Protein AF-A0A4R6EKR7-F1 (afdb_monomer_lite)

Foldseek 3Di:
DDDDDDDDDDDDDDDDDPPPPPPPDPPPPDPDPPPDDDPQVVDLADALLLLLQLCLFPLQFAPVLSVLLLVCLLVLVLLLVLLVVCVVVVVDDPVVLLVVLVPDPHDPSSSVCSVVNLSSVLCNVQSVSSNVSNVCCVSPVPSSQLSSQLQQVLLVVLVNDDDDQFKHKDKAADPDDFDPPHNHGHDRIGIGIHTNDPPDGDNDGDDQCSSPPPGRHHNPPRDGDDDD

Sequence (228 aa):
MMNNRFALCSVLALILPLAGCDQKAPHTPPPTRQYGTPVFIQNPVIGADELYSLVSPIALFPDSLLAQVLAASTAPNDVAVAYSWQREHSTLKAKDLTLQTEMRNWSPAVKSLTAFPAMLAQMANNPQWMKFLGVAYTRQPQDVMNAVQILRARAQHNGALKTSPQLRVQSTPTSVTASAGKAVPAPAQTITITPAQPGVVYVPVYPLTVYGKPRVIYYPGYVPPPSK

Organism: Scandinavium goeteborgense (NCBI:txid1851514)

Radius of gyration: 30.69 Å; chains: 1; bounding box: 119×47×57 Å

InterPro domains:
  IPR021728 Protein of unknown function DUF3300 [PF11737] (49-223)
  IPR021728 Protein of unknown function DUF3300 [PTHR40269] (24-226)

Structure (mmCIF, N/CA/C/O backbone):
data_AF-A0A4R6EKR7-F1
#
_entry.id   AF-A0A4R6EKR7-F1
#
loop_
_atom_site.group_PDB
_atom_site.id
_atom_site.type_symbol
_atom_site.label_atom_id
_atom_site.label_alt_id
_atom_site.label_comp_id
_atom_site.label_asym_id
_atom_site.label_entity_id
_atom_site.label_seq_id
_atom_site.pdbx_PDB_ins_code
_atom_site.Cartn_x
_atom_site.Cartn_y
_atom_site.Cartn_z
_atom_site.occupancy
_atom_site.B_iso_or_equiv
_atom_site.auth_seq_id
_atom_site.auth_comp_id
_atom_site.auth_asym_id
_atom_site.auth_atom_id
_atom_site.pdbx_PDB_model_num
ATOM 1 N N . MET A 1 1 ? -97.417 6.847 -10.124 1.00 36.28 1 MET A N 1
ATOM 2 C CA . MET A 1 1 ? -97.969 6.160 -11.309 1.00 36.28 1 MET A CA 1
ATOM 3 C C . MET A 1 1 ? -97.597 6.949 -12.554 1.00 36.28 1 MET A C 1
ATOM 5 O O . MET A 1 1 ? -97.904 8.126 -12.609 1.00 36.28 1 MET A O 1
ATOM 9 N N . MET A 1 2 ? -96.873 6.284 -13.457 1.00 38.69 2 MET A N 1
ATOM 10 C CA . MET A 1 2 ? -96.779 6.473 -14.912 1.00 38.69 2 MET A CA 1
ATOM 11 C C . MET A 1 2 ? -96.794 7.886 -15.539 1.00 38.69 2 MET A C 1
ATOM 13 O O . MET A 1 2 ? -97.827 8.532 -15.620 1.00 38.69 2 MET A O 1
ATOM 17 N N . ASN A 1 3 ? -95.621 8.235 -16.089 1.00 40.69 3 ASN A N 1
ATOM 18 C CA . ASN A 1 3 ? -95.314 8.797 -17.416 1.00 40.69 3 ASN A CA 1
ATOM 19 C C . ASN A 1 3 ? -96.228 9.870 -18.047 1.00 40.69 3 ASN A C 1
ATOM 21 O O . ASN A 1 3 ? -97.403 9.628 -18.293 1.00 40.69 3 ASN A O 1
ATOM 25 N N . ASN A 1 4 ? -95.584 10.915 -18.599 1.00 37.50 4 ASN A N 1
ATOM 26 C CA . ASN A 1 4 ? -95.333 11.102 -20.048 1.00 37.50 4 ASN A CA 1
ATOM 27 C C . ASN A 1 4 ? -95.497 12.582 -20.510 1.00 37.50 4 ASN A C 1
ATOM 29 O O . ASN A 1 4 ? -96.531 13.192 -20.276 1.00 37.50 4 ASN A O 1
ATOM 33 N N . ARG A 1 5 ? -94.519 13.047 -21.312 1.00 44.38 5 ARG A N 1
ATOM 34 C CA . ARG A 1 5 ? -94.631 13.917 -22.519 1.00 44.38 5 ARG A CA 1
ATOM 35 C C . ARG A 1 5 ? -94.410 15.449 -22.479 1.00 44.38 5 ARG A C 1
ATOM 37 O O . ARG A 1 5 ? -95.274 16.207 -22.080 1.00 44.38 5 ARG A O 1
ATOM 44 N N . PHE A 1 6 ? -93.298 15.821 -23.140 1.00 45.84 6 PHE A N 1
ATOM 45 C CA . PHE A 1 6 ? -93.129 16.786 -24.254 1.00 45.84 6 PHE A CA 1
ATOM 46 C C . PHE A 1 6 ? -93.413 18.296 -24.064 1.00 45.84 6 PHE A C 1
ATOM 48 O O . PHE A 1 6 ? -94.561 18.715 -24.054 1.00 45.84 6 PHE A O 1
ATOM 55 N N . ALA A 1 7 ? -92.347 19.110 -24.157 1.00 53.12 7 ALA A N 1
ATOM 56 C CA . ALA A 1 7 ? -92.292 20.406 -24.867 1.00 53.12 7 ALA A CA 1
ATOM 57 C C . ALA A 1 7 ? -90.799 20.771 -25.100 1.00 53.12 7 ALA A C 1
ATOM 59 O O . ALA A 1 7 ? -90.032 20.765 -24.147 1.00 53.12 7 ALA A O 1
ATOM 60 N N . LEU A 1 8 ? -90.242 20.749 -26.317 1.00 46.25 8 LEU A N 1
ATOM 61 C CA . LEU A 1 8 ? -90.298 21.681 -27.462 1.00 46.25 8 LEU A CA 1
ATOM 62 C C . LEU A 1 8 ? -89.264 22.837 -27.421 1.00 46.25 8 LEU A C 1
ATOM 64 O O . LEU A 1 8 ? -89.306 23.692 -26.549 1.00 46.25 8 LEU A O 1
ATOM 68 N N . CYS A 1 9 ? -88.460 22.870 -28.494 1.00 36.94 9 CYS A N 1
ATOM 69 C CA . CYS A 1 9 ? -87.839 24.009 -29.191 1.00 36.94 9 CYS A CA 1
ATOM 70 C C . CYS A 1 9 ? -86.574 24.726 -28.668 1.00 36.94 9 CYS A C 1
ATOM 72 O O . CYS A 1 9 ? -86.630 25.542 -27.761 1.00 36.94 9 CYS A O 1
ATOM 74 N N . SER A 1 10 ? -85.524 24.549 -29.491 1.00 45.31 10 SER A N 1
ATOM 75 C CA . SER A 1 10 ? -84.534 25.533 -29.973 1.00 45.31 10 SER A CA 1
ATOM 76 C C . SER A 1 10 ? -83.555 26.108 -28.938 1.00 45.31 10 SER A C 1
ATOM 78 O O . SER A 1 10 ? -83.935 26.576 -27.880 1.00 45.31 10 SER A O 1
ATOM 80 N N . VAL A 1 11 ? -82.247 26.143 -29.196 1.00 46.75 11 VAL A N 1
ATOM 81 C CA . VAL A 1 11 ? -81.620 27.110 -30.111 1.00 46.75 11 VAL A CA 1
ATOM 82 C C . VAL A 1 11 ? -80.110 26.798 -30.244 1.00 46.75 11 VAL A C 1
ATOM 84 O O . VAL A 1 11 ? -79.467 26.418 -29.274 1.00 46.75 11 VAL A O 1
ATOM 87 N N . LEU A 1 12 ? -79.595 27.027 -31.460 1.00 47.00 12 LEU A N 1
ATOM 88 C CA . LEU A 1 12 ? -78.214 27.304 -31.899 1.00 47.00 12 LEU A CA 1
ATOM 89 C C . LEU A 1 12 ? -77.053 26.371 -31.519 1.00 47.00 12 LEU A C 1
ATOM 91 O O . LEU A 1 12 ? -76.566 26.313 -30.395 1.00 47.00 12 LEU A O 1
ATOM 95 N N . ALA A 1 13 ? -76.482 25.810 -32.584 1.00 49.25 13 ALA A N 1
ATOM 96 C CA . ALA A 1 13 ? -75.117 25.329 -32.654 1.00 49.25 13 ALA A CA 1
ATOM 97 C C . ALA A 1 13 ? -74.107 26.473 -32.450 1.00 49.25 13 ALA A C 1
ATOM 99 O O . ALA A 1 13 ? -74.103 27.451 -33.200 1.00 49.25 13 ALA A O 1
ATOM 100 N N . LEU A 1 14 ? -73.204 26.294 -31.485 1.00 52.34 14 LEU A N 1
ATOM 101 C CA . LEU A 1 14 ? -71.924 26.990 -31.416 1.00 52.34 14 LEU A CA 1
ATOM 102 C C . LEU A 1 14 ? -70.823 25.925 -31.453 1.00 52.34 14 LEU A C 1
ATOM 104 O O . LEU A 1 14 ? -70.748 25.055 -30.588 1.00 52.34 14 LEU A O 1
ATOM 108 N N . ILE A 1 15 ? -70.011 25.963 -32.504 1.00 58.28 15 ILE A N 1
ATOM 109 C CA . ILE A 1 15 ? -68.930 25.013 -32.757 1.00 58.28 15 ILE A CA 1
ATOM 110 C C . ILE A 1 15 ? -67.720 25.470 -31.931 1.00 58.28 15 ILE A C 1
ATOM 112 O O . ILE A 1 15 ? -67.147 26.521 -32.209 1.00 58.28 15 ILE A O 1
ATOM 116 N N . LEU A 1 16 ? -67.344 24.696 -30.911 1.00 57.12 16 LEU A N 1
ATOM 117 C CA . LEU A 1 16 ? -66.117 24.881 -30.130 1.00 57.12 16 LEU A CA 1
ATOM 118 C C . LEU A 1 16 ? -65.056 23.875 -30.609 1.00 57.12 16 LEU A C 1
ATOM 120 O O . LEU A 1 16 ? -65.359 22.682 -30.693 1.00 57.12 16 LEU A O 1
ATOM 124 N N . PRO A 1 17 ? -63.818 24.305 -30.915 1.00 52.28 17 PRO A N 1
ATOM 125 C CA . PRO A 1 17 ? -62.743 23.385 -31.253 1.00 52.28 17 PRO A CA 1
ATOM 126 C C . PRO A 1 17 ? -62.271 22.653 -29.989 1.00 52.28 17 PRO A C 1
ATOM 128 O O . PRO A 1 17 ? -61.938 23.281 -28.983 1.00 52.28 17 PRO A O 1
ATOM 131 N N . LEU A 1 18 ? -62.209 21.318 -30.048 1.00 47.06 18 LEU A N 1
ATOM 132 C CA . LEU A 1 18 ? -61.472 20.520 -29.069 1.00 47.06 18 LEU A CA 1
ATOM 133 C C . LEU A 1 18 ? -59.976 20.831 -29.207 1.00 47.06 18 LEU A C 1
ATOM 135 O O . LEU A 1 18 ? -59.273 20.232 -30.020 1.00 47.06 18 LEU A O 1
ATOM 139 N N . ALA A 1 19 ? -59.477 21.753 -28.389 1.00 49.28 19 ALA A N 1
ATOM 140 C CA . ALA A 1 19 ? -58.068 21.789 -28.035 1.00 49.28 19 ALA A CA 1
ATOM 141 C C . ALA A 1 19 ? -57.812 20.638 -27.049 1.00 49.28 19 ALA A C 1
ATOM 143 O O . ALA A 1 19 ? -58.007 20.769 -25.842 1.00 49.28 19 ALA A O 1
ATOM 144 N N . GLY A 1 20 ? -57.434 19.475 -27.581 1.00 42.12 20 GLY A N 1
ATOM 145 C CA . GLY A 1 20 ? -56.854 18.405 -26.782 1.00 42.12 20 GLY A CA 1
ATOM 146 C C . GLY A 1 20 ? -55.497 18.862 -26.255 1.00 42.12 20 GLY A C 1
ATOM 147 O O . GLY A 1 20 ? -54.523 18.905 -27.002 1.00 42.12 20 GLY A O 1
ATOM 148 N N . CYS A 1 21 ? -55.433 19.227 -24.976 1.00 45.50 21 CYS A N 1
ATOM 149 C CA . CYS A 1 21 ? -54.173 19.392 -24.263 1.00 45.50 21 CYS A CA 1
ATOM 150 C C . CYS A 1 21 ? -53.551 18.006 -24.041 1.00 45.50 21 CYS A C 1
ATOM 152 O O . CYS A 1 21 ? -53.771 17.375 -23.010 1.00 45.50 21 CYS A O 1
ATOM 154 N N . ASP A 1 22 ? -52.776 17.527 -25.014 1.00 45.50 22 ASP A N 1
ATOM 155 C CA . ASP A 1 22 ? -51.824 16.434 -24.812 1.00 45.50 22 ASP A CA 1
ATOM 156 C C . ASP A 1 22 ? -50.644 16.997 -24.007 1.00 45.50 22 ASP A C 1
ATOM 158 O O . ASP A 1 22 ? -49.657 17.514 -24.537 1.00 45.50 22 ASP A O 1
ATOM 162 N N . GLN A 1 23 ? -50.804 17.025 -22.683 1.00 48.88 23 GLN A N 1
ATOM 163 C CA . GLN A 1 23 ? -49.761 17.467 -21.769 1.00 48.88 23 GLN A CA 1
ATOM 164 C C . GLN A 1 23 ? -48.740 16.339 -21.631 1.00 48.88 23 GLN A C 1
ATOM 166 O O . GLN A 1 23 ? -48.728 15.582 -20.661 1.00 48.88 23 GLN A O 1
ATOM 171 N N . LYS A 1 24 ? -47.869 16.227 -22.635 1.00 46.84 24 LYS A N 1
ATOM 172 C CA . LYS A 1 24 ? -46.657 15.419 -22.562 1.00 46.84 24 LYS A CA 1
ATOM 173 C C . LYS A 1 24 ? -45.814 15.953 -21.407 1.00 46.84 24 LYS A C 1
ATOM 175 O O . LYS A 1 24 ? -45.178 17.002 -21.518 1.00 46.84 24 LYS A O 1
ATOM 180 N N . ALA A 1 25 ? -45.857 15.253 -20.277 1.00 51.44 25 ALA A N 1
ATOM 181 C CA . ALA A 1 25 ? -44.996 15.536 -19.142 1.00 51.44 25 ALA A CA 1
ATOM 182 C C . ALA A 1 25 ? -43.536 15.578 -19.634 1.00 51.44 25 ALA A C 1
ATOM 184 O O . ALA A 1 25 ? -43.137 14.705 -20.416 1.00 51.44 25 ALA A O 1
ATOM 185 N N . PRO A 1 26 ? -42.726 16.567 -19.219 1.00 45.19 26 PRO A N 1
ATOM 186 C CA . PRO A 1 26 ? -41.305 16.535 -19.501 1.00 45.19 26 PRO A CA 1
ATOM 187 C C . PRO A 1 26 ? -40.742 15.248 -18.898 1.00 45.19 26 PRO A C 1
ATOM 189 O O . PRO A 1 26 ? -40.725 15.072 -17.682 1.00 45.19 26 PRO A O 1
ATOM 192 N N . HIS A 1 27 ? -40.301 14.327 -19.753 1.00 48.09 27 HIS A N 1
ATOM 193 C CA . HIS A 1 27 ? -39.471 13.214 -19.329 1.00 48.09 27 HIS A CA 1
ATOM 194 C C . HIS A 1 27 ? -38.111 13.795 -18.954 1.00 48.09 27 HIS A C 1
ATOM 196 O O . HIS A 1 27 ? -37.221 13.917 -19.794 1.00 48.09 27 HIS A O 1
ATOM 202 N N . THR A 1 28 ? -37.953 14.197 -17.697 1.00 48.12 28 THR A N 1
ATOM 203 C CA . THR A 1 28 ? -36.632 14.376 -17.109 1.00 48.12 28 THR A CA 1
ATOM 204 C C . THR A 1 28 ? -35.982 12.993 -17.098 1.00 48.12 28 THR A C 1
ATOM 206 O O . THR A 1 28 ? -36.509 12.093 -16.435 1.00 48.12 28 THR A O 1
ATOM 209 N N . PRO A 1 29 ? -34.882 12.759 -17.836 1.00 55.88 29 PRO A N 1
ATOM 210 C CA . PRO A 1 29 ? -34.121 11.539 -17.633 1.00 55.88 29 PRO A CA 1
ATOM 211 C C . PRO A 1 29 ? -33.734 11.467 -16.145 1.00 55.88 29 PRO A C 1
ATOM 213 O O . PRO A 1 29 ? -33.429 12.508 -15.550 1.00 55.88 29 PRO A O 1
ATOM 216 N N . PRO A 1 30 ? -33.775 10.278 -15.512 1.00 53.72 30 PRO A N 1
ATOM 217 C CA . PRO A 1 30 ? -33.260 10.126 -14.157 1.00 53.72 30 PRO A CA 1
ATOM 218 C C . PRO A 1 30 ? -31.832 10.679 -14.131 1.00 53.72 30 PRO A C 1
ATOM 220 O O . PRO A 1 30 ? -31.114 10.494 -15.119 1.00 53.72 30 PRO A O 1
ATOM 223 N N . PRO A 1 31 ? -31.406 11.373 -13.060 1.00 44.59 31 PRO A N 1
ATOM 224 C CA . PRO A 1 31 ? -30.072 11.941 -13.013 1.00 44.59 31 PRO A CA 1
ATOM 225 C C . PRO A 1 31 ? -29.073 10.816 -13.259 1.00 44.59 31 PRO A C 1
ATOM 227 O O . PRO A 1 31 ? -28.919 9.906 -12.440 1.00 44.59 31 PRO A O 1
ATOM 230 N N . THR A 1 32 ? -28.405 10.865 -14.408 1.00 41.53 32 THR A N 1
ATOM 231 C CA . THR A 1 32 ? -27.213 10.075 -14.652 1.00 41.53 32 THR A CA 1
ATOM 232 C C . THR A 1 32 ? -26.288 10.429 -13.499 1.00 41.53 32 THR A C 1
ATOM 234 O O . THR A 1 32 ? -25.872 11.583 -13.387 1.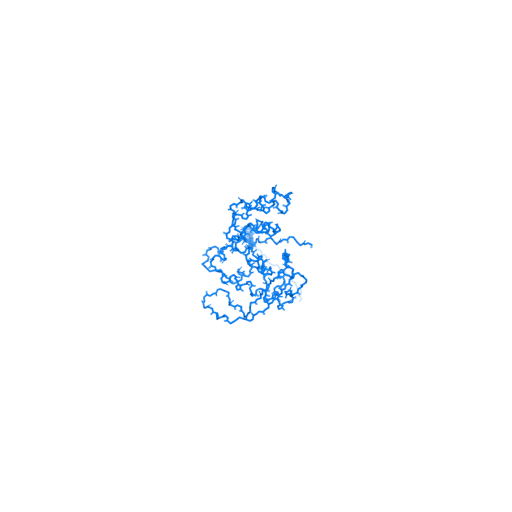00 41.53 32 THR A O 1
ATOM 237 N N . ARG A 1 33 ? -26.002 9.482 -12.594 1.00 41.34 33 ARG A N 1
ATOM 238 C CA . ARG A 1 33 ? -24.873 9.638 -11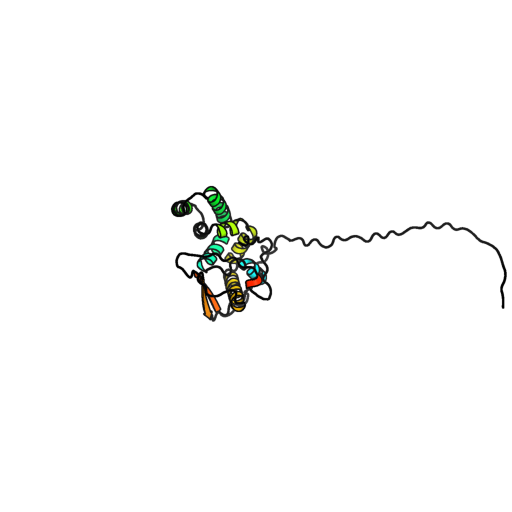.676 1.00 41.34 33 ARG A CA 1
ATOM 239 C C . ARG A 1 33 ? -23.646 9.752 -12.564 1.00 41.34 33 ARG A C 1
ATOM 241 O O . ARG A 1 33 ? -23.079 8.749 -12.989 1.00 41.34 33 ARG A O 1
ATOM 248 N N . GLN A 1 34 ? -23.282 10.984 -12.894 1.00 34.81 34 GLN A N 1
ATOM 249 C CA . GLN A 1 34 ? -21.971 11.299 -13.404 1.00 34.81 34 GLN A CA 1
ATOM 250 C C . GLN A 1 34 ? -21.020 10.821 -12.313 1.00 34.81 34 GLN A C 1
ATOM 252 O O . GLN A 1 34 ? -20.993 11.365 -11.209 1.00 34.81 34 GLN A O 1
ATOM 257 N N . TYR A 1 35 ? -20.291 9.745 -12.597 1.00 46.00 35 TYR A N 1
ATOM 258 C CA . TYR A 1 35 ? -19.072 9.422 -11.876 1.00 46.00 35 TYR A CA 1
ATOM 259 C C . TYR A 1 35 ? -18.094 10.547 -12.206 1.00 46.00 35 TYR A C 1
ATOM 261 O O . TYR A 1 35 ? -17.305 10.454 -13.142 1.00 46.00 35 TYR A O 1
ATOM 269 N N . GLY A 1 36 ? -18.263 11.675 -11.514 1.00 43.75 36 GLY A N 1
ATOM 270 C CA . GLY A 1 36 ? -17.424 12.842 -11.678 1.00 43.75 36 GLY A CA 1
ATOM 271 C C . GLY A 1 36 ? -15.977 12.458 -11.416 1.00 43.75 36 GLY A C 1
ATOM 272 O O . GLY A 1 36 ? -15.681 11.630 -10.550 1.00 43.75 36 GLY A O 1
ATOM 273 N N . THR A 1 37 ? -15.073 13.082 -12.165 1.00 47.78 37 THR A N 1
ATOM 274 C CA . THR A 1 37 ? -13.668 13.201 -11.781 1.00 47.78 37 THR A CA 1
ATOM 275 C C . THR A 1 37 ? -13.585 13.489 -10.281 1.00 47.78 37 THR A C 1
ATOM 277 O O . THR A 1 37 ? -14.249 14.419 -9.816 1.00 47.78 37 THR A O 1
ATOM 280 N N . PRO A 1 38 ? -12.817 12.712 -9.509 1.00 52.69 38 PRO A N 1
ATOM 281 C CA . PRO A 1 38 ? -12.794 12.879 -8.072 1.00 52.69 38 PRO A CA 1
ATOM 282 C C . PRO A 1 38 ? -12.331 14.282 -7.699 1.00 52.69 38 PRO A C 1
ATOM 284 O O . PRO A 1 38 ? -11.258 14.732 -8.102 1.00 52.69 38 PRO A O 1
ATOM 287 N N . VAL A 1 39 ? -13.141 14.944 -6.880 1.00 50.84 39 VAL A N 1
ATOM 288 C CA . VAL A 1 39 ? -12.967 16.325 -6.404 1.00 50.84 39 VAL A CA 1
ATOM 289 C C . VAL A 1 39 ? -11.740 16.467 -5.471 1.00 50.84 39 VAL A C 1
ATOM 291 O O . VAL A 1 39 ? -11.360 17.567 -5.080 1.00 50.84 39 VAL A O 1
ATOM 294 N N . PHE A 1 40 ? -11.038 15.368 -5.164 1.00 54.12 40 PHE A N 1
ATOM 295 C CA . PHE A 1 40 ? -10.017 15.287 -4.113 1.00 54.12 40 PHE A CA 1
ATOM 296 C C . PHE A 1 40 ? -8.720 16.087 -4.365 1.00 54.12 40 PHE A C 1
ATOM 298 O O . PHE A 1 40 ? -7.937 16.255 -3.437 1.00 54.12 40 PHE A O 1
ATOM 305 N N . ILE A 1 41 ? -8.446 16.595 -5.578 1.00 53.66 41 ILE A N 1
ATOM 306 C CA . ILE A 1 41 ? -7.240 17.430 -5.811 1.00 53.66 41 ILE A CA 1
ATOM 307 C C . ILE A 1 41 ? -7.426 18.857 -5.257 1.00 53.66 41 ILE A C 1
ATOM 309 O O . ILE A 1 41 ? -6.432 19.524 -4.960 1.00 53.66 41 ILE A O 1
ATOM 313 N N . GLN A 1 42 ? -8.676 19.316 -5.113 1.00 57.00 42 GLN A N 1
ATOM 314 C CA . GLN A 1 42 ? -8.998 20.714 -4.795 1.00 57.00 42 GLN A CA 1
ATOM 315 C C . GLN A 1 42 ? -9.128 20.990 -3.291 1.00 57.00 42 GLN A C 1
ATOM 317 O O . GLN A 1 42 ? -8.952 22.131 -2.872 1.00 57.00 42 GLN A O 1
ATOM 322 N N . ASN A 1 43 ? -9.368 19.963 -2.469 1.00 67.25 43 ASN A N 1
ATOM 323 C CA . ASN A 1 43 ? -9.390 20.126 -1.018 1.00 67.25 43 ASN A CA 1
ATOM 324 C C . ASN A 1 43 ? -7.960 20.123 -0.446 1.00 67.25 43 ASN A C 1
ATOM 326 O O . ASN A 1 43 ? -7.151 19.257 -0.803 1.00 67.25 43 ASN A O 1
ATOM 330 N N . PRO A 1 44 ? -7.625 21.059 0.465 1.00 75.81 44 PRO A N 1
ATOM 331 C CA . PRO A 1 44 ? -6.312 21.076 1.107 1.00 75.81 44 PRO A CA 1
ATOM 332 C C . PRO A 1 44 ? -6.106 19.864 2.032 1.00 75.81 44 PRO A C 1
ATOM 334 O O . PRO A 1 44 ? -4.978 19.401 2.193 1.00 75.81 44 PRO A O 1
ATOM 337 N N . VAL A 1 45 ? -7.196 19.325 2.590 1.00 85.56 45 VAL A N 1
ATOM 338 C CA . VAL A 1 45 ? -7.224 18.166 3.492 1.00 85.56 45 VAL A CA 1
ATOM 339 C C . VAL A 1 45 ? -8.100 17.073 2.874 1.00 85.56 45 VAL A C 1
ATOM 341 O O . VAL A 1 45 ? -9.140 17.371 2.292 1.00 85.56 45 VAL A O 1
ATOM 344 N N . ILE A 1 46 ? -7.667 15.817 2.985 1.00 91.50 46 ILE A N 1
ATOM 345 C CA . ILE A 1 46 ? -8.344 14.639 2.422 1.00 91.50 46 ILE A CA 1
ATOM 346 C C . ILE A 1 46 ? -9.111 13.998 3.577 1.00 91.50 46 ILE A C 1
ATOM 348 O O . ILE A 1 46 ? -8.556 13.817 4.661 1.00 91.50 46 ILE A O 1
ATOM 352 N N . GLY A 1 47 ? -10.391 13.698 3.375 1.00 93.06 47 GLY A N 1
ATOM 353 C CA . GLY A 1 47 ? -11.263 13.199 4.437 1.00 93.06 47 GLY A CA 1
ATOM 354 C C . GLY A 1 47 ? -10.903 11.784 4.902 1.00 93.06 47 GLY A C 1
ATOM 355 O O . GLY A 1 47 ? -10.288 11.007 4.172 1.00 93.06 47 GLY A O 1
ATOM 356 N N . ALA A 1 48 ? -11.345 11.408 6.106 1.00 94.12 48 ALA A N 1
ATOM 357 C CA . ALA A 1 48 ? -11.087 10.077 6.664 1.00 94.12 48 ALA A CA 1
ATOM 358 C C . ALA A 1 48 ? -11.599 8.943 5.762 1.00 94.12 48 ALA A C 1
ATOM 360 O O . ALA A 1 48 ? -10.858 8.009 5.467 1.00 94.12 48 ALA A O 1
ATOM 361 N N . ASP A 1 49 ? -12.838 9.044 5.276 1.00 93.19 49 ASP A N 1
ATOM 362 C CA . ASP A 1 49 ? -13.449 8.020 4.417 1.00 93.19 49 ASP A CA 1
ATOM 363 C C . ASP A 1 49 ? -12.739 7.881 3.066 1.00 93.19 49 ASP A C 1
ATOM 365 O O . ASP A 1 49 ? -12.628 6.781 2.515 1.00 93.19 49 ASP A O 1
ATOM 369 N N . GLU A 1 50 ? -12.207 8.988 2.551 1.00 94.25 50 GLU A N 1
ATOM 370 C CA . GLU A 1 50 ? -11.405 9.015 1.331 1.00 94.25 50 GLU A CA 1
ATOM 371 C C . GLU A 1 50 ? -10.074 8.297 1.565 1.00 94.25 50 GLU A C 1
ATOM 373 O O . GLU A 1 50 ? -9.702 7.430 0.773 1.00 94.25 50 GLU A O 1
ATOM 378 N N . LEU A 1 51 ? -9.400 8.581 2.685 1.00 96.56 51 LEU A N 1
ATOM 379 C CA . LEU A 1 51 ? -8.165 7.903 3.080 1.00 96.56 51 LEU A CA 1
ATOM 380 C C . LEU A 1 51 ? -8.392 6.408 3.331 1.00 96.56 51 LEU A C 1
ATOM 382 O O . LEU A 1 51 ? -7.612 5.595 2.835 1.00 96.56 51 LEU A O 1
ATOM 386 N N . TYR A 1 52 ? -9.479 6.020 4.007 1.00 96.88 52 TYR A N 1
ATOM 387 C CA . TYR A 1 52 ? -9.846 4.611 4.174 1.00 96.88 52 TYR A CA 1
ATOM 388 C C . TYR A 1 52 ? -10.062 3.930 2.823 1.00 96.88 52 TYR A C 1
ATOM 390 O O . TYR A 1 52 ? -9.517 2.853 2.589 1.00 96.88 52 TYR A O 1
ATOM 398 N N . SER A 1 53 ? -10.805 4.557 1.910 1.00 95.25 53 SER A N 1
ATOM 399 C CA . SER A 1 53 ? -11.056 3.998 0.576 1.00 95.25 53 SER A CA 1
ATOM 400 C C . SER A 1 53 ? -9.760 3.849 -0.228 1.00 95.25 53 SER A C 1
ATOM 402 O O . SER A 1 53 ? -9.553 2.827 -0.890 1.00 95.25 53 SER A O 1
ATOM 404 N N . LEU A 1 54 ? -8.864 4.834 -0.125 1.00 96.00 54 LEU A N 1
ATOM 405 C CA . LEU A 1 54 ? -7.589 4.899 -0.837 1.00 96.00 54 LEU A CA 1
ATOM 406 C C . LEU A 1 54 ? -6.586 3.847 -0.351 1.00 96.00 54 LEU A C 1
ATOM 408 O O . LEU A 1 54 ? -5.955 3.186 -1.178 1.00 96.00 54 LEU A O 1
ATOM 412 N N . VAL A 1 55 ? -6.464 3.654 0.966 1.00 97.38 55 VAL A N 1
ATOM 413 C CA . VAL A 1 55 ? -5.532 2.672 1.550 1.00 97.38 55 VAL A CA 1
ATOM 414 C C . VAL A 1 55 ? -6.123 1.264 1.663 1.00 97.38 55 VAL A C 1
ATOM 416 O O . VAL A 1 55 ? -5.373 0.311 1.867 1.00 97.38 55 VAL A O 1
ATOM 419 N N . SER A 1 56 ? -7.439 1.094 1.492 1.00 96.19 56 SER A N 1
ATOM 420 C CA . SER A 1 56 ? -8.116 -0.208 1.605 1.00 96.19 56 SER A CA 1
ATOM 421 C C . SER A 1 56 ? -7.504 -1.350 0.783 1.00 96.19 56 SER A C 1
ATOM 423 O O . SER A 1 56 ? -7.490 -2.470 1.284 1.00 96.19 56 SER A O 1
ATOM 425 N N . PRO A 1 57 ? -6.941 -1.153 -0.425 1.00 95.06 57 PRO A N 1
ATOM 426 C CA . PRO A 1 57 ? -6.366 -2.277 -1.159 1.00 95.06 57 PRO A CA 1
ATOM 427 C C . PRO A 1 57 ? -5.014 -2.744 -0.605 1.00 95.06 57 PRO A C 1
ATOM 429 O O . PRO A 1 57 ? -4.574 -3.842 -0.931 1.00 95.06 57 PRO A O 1
ATOM 432 N N . ILE A 1 58 ? -4.345 -1.914 0.205 1.00 96.44 58 ILE A N 1
ATOM 433 C CA . ILE A 1 58 ? -2.945 -2.108 0.616 1.00 96.44 58 ILE A CA 1
ATOM 434 C C . ILE A 1 58 ? -2.759 -2.156 2.137 1.00 96.44 58 ILE A C 1
ATOM 436 O O . ILE A 1 58 ? -1.696 -2.541 2.615 1.00 96.44 58 ILE A O 1
ATOM 440 N N . ALA A 1 59 ? -3.778 -1.799 2.926 1.00 97.12 59 ALA A N 1
ATOM 441 C CA . ALA A 1 59 ? -3.649 -1.663 4.378 1.00 97.12 59 ALA A CA 1
ATOM 442 C C . ALA A 1 59 ? -3.284 -2.977 5.089 1.00 97.12 59 ALA A C 1
ATOM 444 O O . ALA A 1 59 ? -2.724 -2.944 6.181 1.00 97.12 59 ALA A O 1
ATOM 445 N N . LEU A 1 60 ? -3.570 -4.134 4.486 1.00 96.50 60 LEU A N 1
ATOM 446 C CA . LEU A 1 60 ? -3.237 -5.450 5.048 1.00 96.50 60 LEU A CA 1
ATOM 447 C C . LEU A 1 60 ? -1.957 -6.065 4.457 1.00 96.50 60 LEU A C 1
ATOM 449 O O . LEU A 1 60 ? -1.681 -7.242 4.687 1.00 96.50 60 LEU A O 1
ATOM 453 N N . PHE A 1 61 ? -1.179 -5.298 3.690 1.00 96.19 61 PHE A N 1
ATOM 454 C CA . PHE A 1 61 ? 0.135 -5.739 3.228 1.00 96.19 61 PHE A CA 1
ATOM 455 C C . PHE A 1 61 ? 1.142 -5.784 4.381 1.00 96.19 61 PHE A C 1
ATOM 457 O O . PHE A 1 61 ? 1.000 -5.009 5.335 1.00 96.19 61 PHE A O 1
ATOM 464 N N . PRO A 1 62 ? 2.182 -6.636 4.282 1.00 96.25 62 PRO A N 1
ATOM 465 C CA . PRO A 1 62 ? 3.353 -6.530 5.142 1.00 96.25 62 PRO A CA 1
ATOM 466 C C . PRO A 1 62 ? 3.953 -5.123 5.107 1.00 96.25 62 PRO A C 1
ATOM 468 O O . PRO A 1 62 ? 3.962 -4.476 4.059 1.00 96.25 62 PRO A O 1
ATOM 471 N N . ASP A 1 63 ? 4.488 -4.667 6.236 1.00 96.81 63 ASP A N 1
ATOM 472 C CA . ASP A 1 63 ? 4.899 -3.271 6.439 1.00 96.81 63 ASP A CA 1
ATOM 473 C C . ASP A 1 63 ? 5.973 -2.819 5.446 1.00 96.81 63 ASP A C 1
ATOM 475 O O . ASP A 1 63 ? 5.913 -1.703 4.933 1.00 96.81 63 ASP A O 1
ATOM 479 N N . SER A 1 64 ? 6.912 -3.706 5.106 1.00 94.62 64 SER A N 1
ATOM 480 C CA . SER A 1 64 ? 7.945 -3.431 4.103 1.00 94.62 64 SER A CA 1
ATOM 481 C C . SER A 1 64 ? 7.360 -3.204 2.707 1.00 94.62 64 SER A C 1
ATOM 483 O O . SER A 1 64 ? 7.763 -2.267 2.019 1.00 94.62 64 SER A O 1
ATOM 485 N N . LEU A 1 65 ? 6.382 -4.017 2.295 1.00 95.94 65 LEU A N 1
ATOM 486 C CA . LEU A 1 65 ? 5.707 -3.861 1.007 1.00 95.94 65 LEU A CA 1
ATOM 487 C C . LEU A 1 65 ? 4.810 -2.621 1.001 1.00 95.94 65 LEU A C 1
ATOM 489 O O . LEU A 1 65 ? 4.817 -1.868 0.030 1.00 95.94 65 LEU A O 1
ATOM 493 N N . LEU A 1 66 ? 4.068 -2.377 2.084 1.00 97.44 66 LEU A N 1
ATOM 494 C CA . LEU A 1 66 ? 3.257 -1.171 2.236 1.00 97.44 66 LEU A CA 1
ATOM 495 C C . LEU A 1 66 ? 4.115 0.091 2.071 1.00 97.44 66 LEU A C 1
ATOM 497 O O . LEU A 1 66 ? 3.748 0.981 1.304 1.00 97.44 66 LEU A O 1
ATOM 501 N N . ALA A 1 67 ? 5.270 0.146 2.740 1.00 97.25 67 ALA A N 1
ATOM 502 C CA . ALA A 1 67 ? 6.197 1.268 2.633 1.00 97.25 67 ALA A CA 1
ATOM 503 C C . ALA A 1 67 ? 6.694 1.467 1.191 1.00 97.25 67 ALA A C 1
ATOM 505 O O . ALA A 1 67 ? 6.712 2.597 0.703 1.00 97.25 67 ALA A O 1
ATOM 506 N N . GLN A 1 68 ? 7.034 0.383 0.485 1.00 97.31 68 GLN A N 1
ATOM 507 C CA . GLN A 1 68 ? 7.436 0.446 -0.925 1.00 97.31 68 GLN A CA 1
ATOM 508 C C . GLN A 1 68 ? 6.309 0.961 -1.825 1.00 97.31 68 GLN A C 1
ATOM 510 O O . GLN A 1 68 ? 6.558 1.810 -2.673 1.00 97.31 68 GLN A O 1
ATOM 515 N N . VAL A 1 69 ? 5.069 0.504 -1.629 1.00 97.88 69 VAL A N 1
ATOM 516 C CA . VAL A 1 69 ? 3.913 0.956 -2.423 1.00 97.88 69 VAL A CA 1
ATOM 517 C C . VAL A 1 69 ? 3.610 2.436 -2.178 1.00 97.88 69 VAL A C 1
ATOM 519 O O . VAL A 1 69 ? 3.414 3.185 -3.136 1.00 97.88 69 VAL A O 1
ATOM 522 N N . LEU A 1 70 ? 3.619 2.883 -0.918 1.00 98.31 70 LEU A N 1
ATOM 523 C CA . LEU A 1 70 ? 3.423 4.295 -0.570 1.00 98.31 70 LEU A CA 1
ATOM 524 C C . LEU A 1 70 ? 4.539 5.172 -1.149 1.00 98.31 70 LEU A C 1
ATOM 526 O O . LEU A 1 70 ? 4.252 6.197 -1.764 1.00 98.31 70 LEU A O 1
ATOM 530 N N . ALA A 1 71 ? 5.798 4.750 -1.032 1.00 98.06 71 ALA A N 1
ATOM 531 C CA . ALA A 1 71 ? 6.925 5.477 -1.607 1.00 98.06 71 ALA A CA 1
ATOM 532 C C . ALA A 1 71 ? 6.874 5.505 -3.143 1.00 98.06 71 ALA A C 1
ATOM 534 O O . ALA A 1 71 ? 7.044 6.562 -3.736 1.00 98.06 71 ALA A O 1
ATOM 535 N N . ALA A 1 72 ? 6.572 4.387 -3.803 1.00 98.19 72 ALA A N 1
ATOM 536 C CA . ALA A 1 72 ? 6.443 4.340 -5.258 1.00 98.19 72 ALA A CA 1
ATOM 537 C C . ALA A 1 72 ? 5.264 5.180 -5.771 1.00 98.19 72 ALA A C 1
ATOM 539 O O . ALA A 1 72 ? 5.334 5.717 -6.874 1.00 98.19 72 ALA A O 1
ATOM 540 N N . SER A 1 73 ? 4.200 5.350 -4.976 1.00 97.88 73 SER A N 1
ATOM 541 C CA . SER A 1 73 ? 3.042 6.174 -5.350 1.00 97.88 73 SER A CA 1
ATOM 542 C C . SER A 1 73 ? 3.381 7.653 -5.583 1.00 97.88 73 SER A C 1
ATOM 544 O O . SER A 1 73 ? 2.659 8.333 -6.312 1.00 97.88 73 SER A O 1
ATOM 546 N N . THR A 1 74 ? 4.505 8.143 -5.045 1.00 96.81 74 THR A N 1
ATOM 547 C CA . THR A 1 74 ? 5.003 9.508 -5.290 1.00 96.81 74 THR A CA 1
ATOM 548 C C . THR A 1 74 ? 5.777 9.640 -6.610 1.00 96.81 74 THR A C 1
ATOM 550 O O . THR A 1 74 ? 6.074 10.757 -7.030 1.00 96.81 74 THR A O 1
ATOM 553 N N . ALA A 1 75 ? 6.039 8.526 -7.306 1.00 96.62 75 ALA A N 1
ATOM 554 C CA . ALA A 1 75 ? 6.716 8.460 -8.601 1.00 96.62 75 ALA A CA 1
ATOM 555 C C . ALA A 1 75 ? 5.857 7.721 -9.663 1.00 96.62 75 ALA A C 1
ATOM 557 O O . ALA A 1 75 ? 6.253 6.671 -10.174 1.00 96.62 75 ALA A O 1
ATOM 558 N N . PRO A 1 76 ? 4.666 8.246 -10.028 1.00 95.06 76 PRO A N 1
ATOM 559 C CA . PRO A 1 76 ? 3.745 7.588 -10.966 1.00 95.06 76 PRO A CA 1
ATOM 560 C C . PRO A 1 76 ? 4.330 7.337 -12.357 1.00 95.06 76 PRO A C 1
ATOM 562 O O . PRO A 1 76 ? 4.052 6.300 -12.960 1.00 95.06 76 PRO A O 1
ATOM 565 N N . ASN A 1 77 ? 5.179 8.242 -12.847 1.00 95.38 77 ASN A N 1
ATOM 566 C CA . ASN A 1 77 ? 5.840 8.073 -14.140 1.00 95.38 77 ASN A CA 1
ATOM 567 C C . ASN A 1 77 ? 6.819 6.891 -14.117 1.00 95.38 77 ASN A C 1
ATOM 569 O O . ASN A 1 77 ? 6.796 6.066 -15.028 1.00 95.38 77 ASN A O 1
ATOM 573 N N . ASP A 1 78 ? 7.621 6.769 -13.055 1.00 97.38 78 ASP A N 1
ATOM 574 C CA . ASP A 1 78 ? 8.567 5.663 -12.892 1.00 97.38 78 ASP A CA 1
ATOM 575 C C . ASP A 1 78 ? 7.845 4.316 -12.875 1.00 97.38 78 ASP A C 1
ATOM 577 O O . ASP A 1 78 ? 8.305 3.377 -13.516 1.00 97.38 78 ASP A O 1
ATOM 581 N N . VAL A 1 79 ? 6.695 4.211 -12.198 1.00 97.88 79 VAL A N 1
ATOM 582 C CA . VAL A 1 79 ? 5.901 2.970 -12.183 1.00 97.88 79 VAL A CA 1
ATOM 583 C C . VAL A 1 79 ? 5.381 2.607 -13.568 1.00 97.88 79 VAL A C 1
ATOM 585 O O . VAL A 1 79 ? 5.477 1.444 -13.959 1.00 97.88 79 VAL A O 1
ATOM 588 N N . ALA A 1 80 ? 4.855 3.572 -14.326 1.00 96.50 80 ALA A N 1
ATOM 589 C CA . ALA A 1 80 ? 4.361 3.311 -15.677 1.00 96.50 80 ALA A CA 1
ATOM 590 C C . ALA A 1 80 ? 5.486 2.828 -16.611 1.00 96.50 80 ALA A C 1
ATOM 592 O O . ALA A 1 80 ? 5.314 1.855 -17.356 1.00 96.50 80 ALA A O 1
ATOM 593 N N . VAL A 1 81 ? 6.656 3.470 -16.535 1.00 96.94 81 VAL A N 1
ATOM 594 C CA . VAL A 1 81 ? 7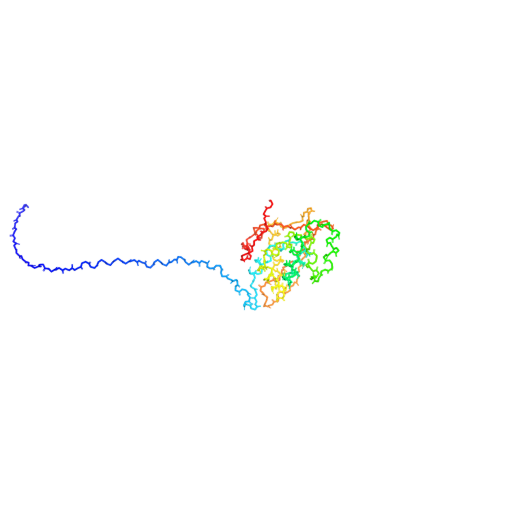.844 3.083 -17.309 1.00 96.94 81 VAL A CA 1
ATOM 595 C C . VAL A 1 81 ? 8.370 1.718 -16.865 1.00 96.94 81 VAL A C 1
ATOM 597 O O . VAL A 1 81 ? 8.627 0.865 -17.712 1.00 96.94 81 VAL A O 1
ATOM 600 N N . ALA A 1 82 ? 8.480 1.472 -15.559 1.00 96.75 82 ALA A N 1
ATOM 601 C CA . ALA A 1 82 ? 8.956 0.202 -15.019 1.00 96.75 82 ALA A CA 1
ATOM 602 C C . ALA A 1 82 ? 8.032 -0.965 -15.387 1.00 96.75 82 ALA A C 1
ATOM 604 O O . ALA A 1 82 ? 8.516 -2.025 -15.778 1.00 96.75 82 ALA A O 1
ATOM 605 N N . TYR A 1 83 ? 6.711 -0.768 -15.331 1.00 96.25 83 TYR A N 1
ATOM 606 C CA . TYR A 1 83 ? 5.744 -1.786 -15.741 1.00 96.25 83 TYR A CA 1
ATOM 607 C C . TYR A 1 83 ? 5.859 -2.126 -17.231 1.00 96.25 83 TYR A C 1
ATOM 609 O O . TYR A 1 83 ? 5.849 -3.302 -17.604 1.00 96.25 83 TYR A O 1
ATOM 617 N N . SER A 1 84 ? 6.005 -1.106 -18.081 1.00 95.88 84 SER A N 1
ATOM 618 C CA . 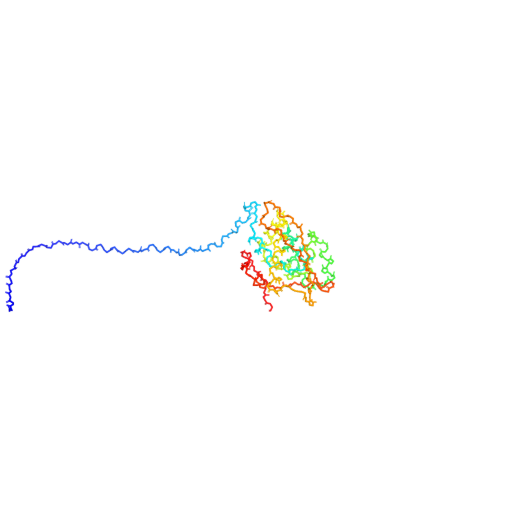SER A 1 84 ? 6.169 -1.293 -19.527 1.00 95.88 84 SER A CA 1
ATOM 619 C C . SER A 1 84 ? 7.467 -2.043 -19.832 1.00 95.88 84 SER A C 1
ATOM 621 O O . SER A 1 84 ? 7.446 -3.069 -20.512 1.00 95.88 84 SER A O 1
ATOM 623 N N . TRP A 1 85 ? 8.570 -1.611 -19.214 1.00 95.50 85 TRP A N 1
ATOM 624 C CA . TRP A 1 85 ? 9.869 -2.267 -19.327 1.00 95.50 85 TRP A CA 1
ATOM 625 C C . TRP A 1 85 ? 9.819 -3.731 -18.872 1.00 95.50 85 TRP A C 1
ATOM 627 O O . TRP A 1 85 ? 10.311 -4.616 -19.570 1.00 95.50 85 TRP A O 1
ATOM 637 N N . GLN A 1 86 ? 9.178 -4.013 -17.735 1.00 93.00 86 GLN A N 1
ATOM 638 C CA . GLN A 1 86 ? 9.069 -5.370 -17.205 1.00 93.00 86 GLN A CA 1
ATOM 639 C C . GLN A 1 86 ? 8.301 -6.304 -18.148 1.00 93.00 86 GLN A C 1
ATOM 641 O O . GLN A 1 86 ? 8.630 -7.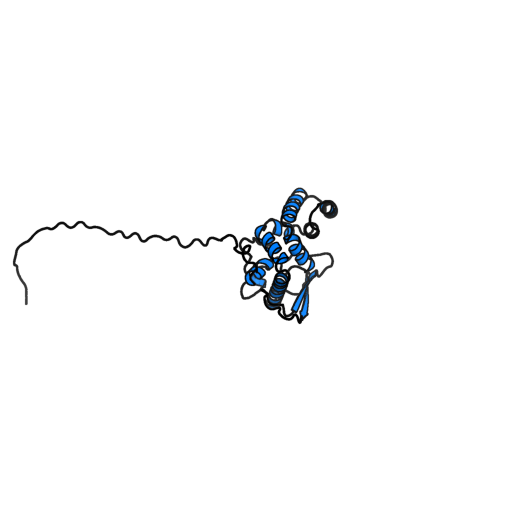486 -18.244 1.00 93.00 86 GLN A O 1
ATOM 646 N N . ARG A 1 87 ? 7.296 -5.790 -18.866 1.00 93.00 87 ARG A N 1
ATOM 647 C CA . ARG A 1 87 ? 6.573 -6.564 -19.881 1.00 93.00 87 ARG A CA 1
ATOM 648 C C . ARG A 1 87 ? 7.422 -6.870 -21.110 1.00 93.00 87 ARG A C 1
ATOM 650 O O . ARG A 1 87 ? 7.336 -7.977 -21.628 1.00 93.00 87 ARG A O 1
ATOM 657 N N . GLU A 1 88 ? 8.235 -5.922 -21.559 1.00 93.88 88 GLU A N 1
ATOM 658 C CA . GLU A 1 88 ? 9.181 -6.134 -22.665 1.00 93.88 88 GLU A CA 1
ATOM 659 C C . GLU A 1 88 ? 10.291 -7.130 -22.296 1.00 93.88 88 GLU A C 1
ATOM 661 O O . GLU A 1 88 ? 10.852 -7.793 -23.163 1.00 93.88 88 GLU A O 1
ATOM 666 N N . HIS A 1 89 ? 10.579 -7.265 -21.000 1.00 92.25 89 HIS A N 1
ATOM 667 C CA . HIS A 1 89 ? 11.670 -8.075 -20.463 1.00 92.25 89 HIS A CA 1
ATOM 668 C C . HIS A 1 89 ? 11.159 -9.260 -19.626 1.00 92.25 89 HIS A C 1
ATOM 670 O O . HIS A 1 89 ? 11.847 -9.743 -18.725 1.00 92.25 89 HIS A O 1
ATOM 676 N N . SER A 1 90 ? 9.956 -9.765 -19.923 1.00 87.81 90 SER A N 1
ATOM 677 C CA . SER A 1 90 ? 9.295 -10.818 -19.135 1.00 87.81 90 SER A CA 1
ATOM 678 C C . SER A 1 90 ? 10.019 -12.170 -19.153 1.00 87.81 90 SER A C 1
ATOM 680 O O . SER A 1 90 ? 9.680 -13.060 -18.377 1.00 87.81 90 SER A O 1
ATOM 682 N N . THR A 1 91 ? 10.989 -12.346 -20.052 1.00 88.94 91 THR A N 1
ATOM 683 C CA . THR A 1 91 ? 11.815 -13.554 -20.189 1.00 88.94 91 THR A CA 1
ATOM 684 C C . THR A 1 91 ? 13.092 -13.513 -19.344 1.00 88.94 91 THR A C 1
ATOM 686 O O . THR A 1 91 ? 13.783 -14.529 -19.248 1.00 88.94 91 THR A O 1
ATOM 689 N N . LEU A 1 92 ? 13.419 -12.372 -18.719 1.00 89.38 92 LEU A N 1
ATOM 690 C CA . LEU A 1 92 ? 14.601 -12.253 -17.867 1.00 89.38 92 LEU A CA 1
ATOM 691 C C . LEU A 1 92 ? 14.479 -13.115 -16.610 1.00 89.38 92 LEU A C 1
ATOM 693 O O . LEU A 1 92 ? 13.444 -13.165 -15.944 1.00 89.38 92 LEU A O 1
ATOM 697 N N . LYS A 1 93 ? 15.589 -13.754 -16.239 1.00 88.38 93 LYS A N 1
ATOM 698 C CA . LYS A 1 93 ? 15.713 -14.450 -14.955 1.00 88.38 93 LYS A CA 1
ATOM 699 C C . LYS A 1 93 ? 15.869 -13.434 -13.826 1.00 88.38 93 LYS A C 1
ATOM 701 O O . LYS A 1 93 ? 16.398 -12.349 -14.038 1.00 88.38 93 LYS A O 1
ATOM 706 N N . ALA A 1 94 ? 15.485 -13.814 -12.606 1.00 83.38 94 ALA A N 1
ATOM 707 C CA . ALA A 1 94 ? 15.465 -12.915 -11.446 1.00 83.38 94 ALA A CA 1
ATOM 708 C C . ALA A 1 94 ? 16.783 -12.144 -11.222 1.00 83.38 94 ALA A C 1
ATOM 710 O O . ALA A 1 94 ? 16.751 -10.941 -10.999 1.00 83.38 94 ALA A O 1
ATOM 711 N N . LYS A 1 95 ? 17.943 -12.808 -11.344 1.00 86.38 95 LYS A N 1
ATOM 712 C CA . LYS A 1 95 ? 19.258 -12.161 -11.185 1.00 86.38 95 LYS A CA 1
ATOM 713 C C . LYS A 1 95 ? 19.507 -11.077 -12.242 1.00 86.38 95 LYS A C 1
ATOM 715 O O . LYS A 1 95 ? 19.965 -9.988 -11.906 1.00 86.38 95 LYS A O 1
ATOM 720 N N . ASP A 1 96 ? 19.195 -11.376 -13.500 1.00 89.81 96 ASP A N 1
ATOM 721 C CA . ASP A 1 96 ? 19.395 -10.450 -14.618 1.00 89.81 96 ASP A CA 1
ATOM 722 C C . ASP A 1 96 ? 18.382 -9.305 -14.564 1.00 89.81 96 ASP A C 1
ATOM 724 O O . ASP A 1 96 ? 18.732 -8.161 -14.844 1.00 89.81 96 ASP A O 1
ATOM 728 N N . LEU A 1 97 ? 17.150 -9.597 -14.132 1.00 87.25 97 LEU A N 1
ATOM 729 C CA . LEU A 1 97 ? 16.127 -8.596 -13.853 1.00 87.25 97 LEU A CA 1
ATOM 730 C C . LEU A 1 97 ? 16.647 -7.594 -12.818 1.00 87.25 97 LEU A C 1
ATOM 732 O O . LEU A 1 97 ? 16.680 -6.404 -13.114 1.00 87.25 97 LEU A O 1
ATOM 736 N N . THR A 1 98 ? 17.138 -8.058 -11.661 1.00 86.50 98 THR A N 1
ATOM 737 C CA . THR A 1 98 ? 17.701 -7.175 -10.627 1.00 86.50 98 THR A CA 1
ATOM 738 C C . THR A 1 98 ? 18.816 -6.298 -11.193 1.00 86.50 98 THR A C 1
ATOM 740 O O . THR A 1 98 ? 18.718 -5.075 -11.113 1.00 86.50 98 THR A O 1
ATOM 743 N N . LEU A 1 99 ? 19.822 -6.887 -11.849 1.00 90.50 99 LEU A N 1
ATOM 744 C CA . LEU A 1 99 ? 20.939 -6.129 -12.427 1.00 90.50 99 LEU A CA 1
ATOM 745 C C . LEU A 1 99 ? 20.470 -5.049 -13.411 1.00 90.50 99 LEU A C 1
ATOM 747 O O . LEU A 1 99 ? 20.927 -3.910 -13.340 1.00 90.50 99 LEU A O 1
ATOM 751 N N . GLN A 1 100 ? 19.533 -5.376 -14.301 1.00 92.00 100 GLN A N 1
ATOM 752 C CA . GLN A 1 100 ? 19.038 -4.407 -15.276 1.00 92.00 100 GLN A CA 1
ATOM 753 C C . GLN A 1 100 ? 18.164 -3.321 -14.643 1.00 92.00 100 GLN A C 1
ATOM 755 O O . GLN A 1 100 ? 18.228 -2.172 -15.079 1.00 92.00 100 GLN A O 1
ATOM 760 N N . THR A 1 101 ? 17.375 -3.648 -13.616 1.00 91.38 101 THR A N 1
ATOM 761 C CA . THR A 1 101 ? 16.559 -2.660 -12.890 1.00 91.38 101 THR A CA 1
ATOM 762 C C . THR A 1 101 ? 17.419 -1.677 -12.098 1.00 91.38 101 THR A C 1
ATOM 764 O O . THR A 1 101 ? 17.087 -0.492 -12.033 1.00 91.38 101 THR A O 1
ATOM 767 N N . GLU A 1 102 ? 18.565 -2.121 -11.572 1.00 91.12 102 GLU A N 1
ATOM 768 C CA . GLU A 1 102 ? 19.498 -1.254 -10.847 1.00 91.12 102 GLU A CA 1
ATOM 769 C C . GLU A 1 102 ? 20.084 -0.154 -11.737 1.00 91.12 102 GLU A C 1
ATOM 771 O O . GLU A 1 102 ? 20.255 0.980 -11.283 1.00 91.12 102 GLU A O 1
ATOM 776 N N . MET A 1 103 ? 20.296 -0.444 -13.024 1.00 92.31 103 MET A N 1
ATOM 777 C CA . MET A 1 103 ? 20.801 0.520 -14.010 1.00 92.31 103 MET A CA 1
ATOM 778 C C . MET A 1 103 ? 19.766 1.575 -14.433 1.00 92.31 103 MET A C 1
ATOM 780 O O . MET A 1 103 ? 20.100 2.513 -15.158 1.00 92.31 103 MET A O 1
ATOM 784 N N . ARG A 1 104 ? 18.497 1.435 -14.035 1.00 94.75 104 ARG A N 1
ATOM 785 C CA . ARG A 1 104 ? 17.440 2.389 -14.392 1.00 94.75 104 ARG A CA 1
ATOM 786 C C . ARG A 1 104 ? 17.455 3.582 -13.446 1.00 94.75 104 ARG A C 1
ATOM 788 O O . ARG A 1 104 ? 17.716 3.442 -12.255 1.00 94.75 104 ARG A O 1
ATOM 795 N N . ASN A 1 105 ? 17.099 4.757 -13.953 1.00 95.06 105 ASN A N 1
ATOM 796 C CA . ASN A 1 105 ? 16.982 5.970 -13.141 1.00 95.06 105 ASN A CA 1
ATOM 797 C C . ASN A 1 105 ? 15.605 6.089 -12.456 1.00 95.06 105 ASN A C 1
ATOM 799 O O . ASN A 1 105 ? 15.009 7.159 -12.437 1.00 95.06 105 ASN A O 1
ATOM 803 N N . TRP A 1 106 ? 15.066 4.973 -11.962 1.00 95.56 106 TRP A N 1
ATOM 804 C CA . TRP A 1 106 ? 13.808 4.948 -11.213 1.00 95.56 106 TRP A CA 1
ATOM 805 C C . TRP A 1 106 ? 14.063 5.152 -9.723 1.00 95.56 106 TRP A C 1
ATOM 807 O O . TRP A 1 106 ? 15.138 4.811 -9.216 1.00 95.56 106 TRP A O 1
ATOM 817 N N . SER A 1 107 ? 13.055 5.628 -8.997 1.00 94.75 107 SER A N 1
ATOM 818 C CA . SER A 1 107 ? 13.113 5.688 -7.537 1.00 94.75 107 SER A CA 1
ATOM 819 C C . SER A 1 107 ? 13.415 4.306 -6.914 1.00 94.75 107 SER A C 1
ATOM 821 O O . SER A 1 107 ? 12.974 3.274 -7.438 1.00 94.75 107 SER A O 1
ATOM 823 N N . PRO A 1 108 ? 14.116 4.243 -5.762 1.00 94.88 108 PRO A N 1
ATOM 824 C CA . PRO A 1 108 ? 14.459 2.968 -5.119 1.00 94.88 108 PRO A CA 1
ATOM 825 C C . PRO A 1 108 ? 13.247 2.079 -4.797 1.00 94.88 108 PRO A C 1
ATOM 827 O O . PRO A 1 108 ? 13.320 0.851 -4.882 1.00 94.88 108 PRO A O 1
ATOM 830 N N . ALA A 1 109 ? 12.109 2.694 -4.460 1.00 96.25 109 ALA A N 1
ATOM 831 C CA . ALA A 1 109 ? 10.865 1.979 -4.199 1.00 96.25 109 ALA A CA 1
ATOM 832 C C . ALA A 1 109 ? 10.316 1.302 -5.465 1.00 96.25 109 ALA A C 1
ATOM 834 O O . ALA A 1 109 ? 9.912 0.143 -5.408 1.00 96.25 109 ALA A O 1
ATOM 835 N N . VAL A 1 110 ? 10.363 1.979 -6.617 1.00 97.00 110 VAL A N 1
ATOM 836 C CA . VAL A 1 110 ? 9.933 1.399 -7.899 1.00 97.00 110 VAL A CA 1
ATOM 837 C C . VAL A 1 110 ? 10.856 0.264 -8.334 1.00 97.00 110 VAL A C 1
ATOM 839 O O . VAL A 1 110 ? 10.357 -0.780 -8.752 1.00 97.00 110 VAL A O 1
ATOM 842 N N . LYS A 1 111 ? 12.178 0.407 -8.158 1.00 95.31 111 LYS A N 1
ATOM 843 C CA . LYS A 1 111 ? 13.130 -0.693 -8.396 1.00 95.31 111 LYS A CA 1
ATOM 844 C C . LYS A 1 111 ? 12.792 -1.916 -7.545 1.00 95.31 111 LYS A C 1
ATOM 846 O O . LYS A 1 111 ? 12.665 -3.014 -8.079 1.00 95.31 111 LYS A O 1
ATOM 851 N N . SER A 1 112 ? 12.547 -1.715 -6.249 1.00 93.00 112 SER A N 1
ATOM 852 C CA . SER A 1 112 ? 12.166 -2.792 -5.323 1.00 93.00 112 SER A CA 1
ATOM 853 C C . SER A 1 112 ? 10.870 -3.497 -5.742 1.00 93.00 112 SER A C 1
ATOM 855 O O . SER A 1 112 ? 10.771 -4.721 -5.657 1.00 93.00 112 SER A O 1
ATOM 857 N N . LEU A 1 113 ? 9.886 -2.747 -6.250 1.00 94.25 113 LEU A N 1
ATOM 858 C CA . LEU A 1 113 ? 8.602 -3.297 -6.692 1.00 94.25 113 LEU A CA 1
ATOM 859 C C . LEU A 1 113 ? 8.681 -4.156 -7.958 1.00 94.25 113 LEU A C 1
ATOM 861 O O . LEU A 1 113 ? 7.743 -4.906 -8.222 1.00 94.25 113 LEU A O 1
ATOM 865 N N . THR A 1 114 ? 9.784 -4.134 -8.709 1.00 92.50 114 THR A N 1
ATOM 866 C CA . THR A 1 114 ? 9.971 -5.055 -9.848 1.00 92.50 114 THR A CA 1
ATOM 867 C C . THR A 1 114 ? 10.051 -6.524 -9.416 1.00 92.50 114 THR A C 1
ATOM 869 O O . THR A 1 114 ? 9.658 -7.414 -10.173 1.00 92.50 114 THR A O 1
ATOM 872 N N . ALA A 1 115 ? 10.443 -6.785 -8.161 1.00 89.25 115 ALA A N 1
ATOM 873 C CA . ALA A 1 115 ? 10.357 -8.102 -7.527 1.00 89.25 115 ALA A CA 1
ATOM 874 C C . ALA A 1 115 ? 8.906 -8.528 -7.210 1.00 89.25 115 ALA A C 1
ATOM 876 O O . ALA A 1 115 ? 8.654 -9.691 -6.896 1.00 89.25 115 ALA A O 1
ATOM 877 N N . PHE A 1 116 ? 7.939 -7.611 -7.342 1.00 91.50 116 PHE A N 1
ATOM 878 C CA . PHE A 1 116 ? 6.507 -7.824 -7.126 1.00 91.50 116 PHE A CA 1
ATOM 879 C C . PHE A 1 116 ? 5.690 -7.494 -8.393 1.00 91.50 116 PHE A C 1
ATOM 881 O O . PHE A 1 116 ? 4.883 -6.560 -8.374 1.00 91.50 116 PHE A O 1
ATOM 888 N N . PRO A 1 117 ? 5.823 -8.280 -9.485 1.00 90.81 117 PRO A N 1
ATOM 889 C CA . PRO A 1 117 ? 5.195 -8.001 -10.783 1.00 90.81 117 PRO A CA 1
ATOM 890 C C . PRO A 1 117 ? 3.701 -7.678 -10.704 1.00 90.81 117 PRO A C 1
ATOM 892 O O . PRO A 1 117 ? 3.221 -6.742 -11.336 1.00 90.81 117 PRO A O 1
ATOM 895 N N . ALA A 1 118 ? 2.959 -8.448 -9.901 1.00 91.31 118 ALA A N 1
ATOM 896 C CA . ALA A 1 118 ? 1.523 -8.267 -9.734 1.00 91.31 118 ALA A CA 1
ATOM 897 C C . ALA A 1 118 ? 1.185 -6.930 -9.062 1.00 91.31 118 ALA A C 1
ATOM 899 O O . ALA A 1 118 ? 0.224 -6.278 -9.457 1.00 91.31 118 ALA A O 1
ATOM 900 N N . MET A 1 119 ? 1.986 -6.496 -8.083 1.00 94.12 119 MET A N 1
ATOM 901 C CA . MET A 1 119 ? 1.779 -5.209 -7.424 1.00 94.12 119 MET A CA 1
ATOM 902 C C . MET A 1 119 ? 2.158 -4.050 -8.347 1.00 94.12 119 MET A C 1
ATOM 904 O O . MET A 1 119 ? 1.396 -3.092 -8.451 1.00 94.12 119 MET A O 1
ATOM 908 N N . LEU A 1 120 ? 3.282 -4.150 -9.065 1.00 95.06 120 LEU A N 1
ATOM 909 C CA . LEU A 1 120 ? 3.677 -3.131 -10.038 1.00 95.06 120 LEU A CA 1
ATOM 910 C C . LEU A 1 120 ? 2.613 -2.970 -11.136 1.00 95.06 120 LEU A C 1
ATOM 912 O O . LEU A 1 120 ? 2.199 -1.850 -11.434 1.00 95.06 120 LEU A O 1
ATOM 916 N N . ALA A 1 121 ? 2.106 -4.087 -11.669 1.00 94.69 121 ALA A N 1
ATOM 917 C CA . ALA A 1 121 ? 0.991 -4.093 -12.613 1.00 94.69 121 ALA A CA 1
ATOM 918 C C . ALA A 1 121 ? -0.263 -3.451 -12.010 1.00 94.69 121 ALA A C 1
ATOM 920 O O . ALA A 1 121 ? -0.926 -2.653 -12.668 1.00 94.69 121 ALA A O 1
ATOM 921 N N . GLN A 1 122 ? -0.572 -3.755 -10.748 1.00 94.75 122 GLN A N 1
ATOM 922 C CA . GLN A 1 122 ? -1.731 -3.189 -10.071 1.00 94.75 122 GLN A CA 1
ATOM 923 C C . GLN A 1 122 ? -1.633 -1.670 -9.929 1.00 94.75 122 GLN A C 1
ATOM 925 O O . GLN A 1 122 ? -2.632 -0.982 -10.127 1.00 94.75 122 GLN A O 1
ATOM 930 N N . MET A 1 123 ? -0.447 -1.136 -9.632 1.00 96.50 123 MET A N 1
ATOM 931 C CA . MET A 1 123 ? -0.221 0.310 -9.590 1.00 96.50 123 MET A CA 1
ATOM 932 C C . MET A 1 123 ? -0.344 0.941 -10.982 1.00 96.50 123 MET A C 1
ATOM 934 O O . MET A 1 123 ? -1.069 1.922 -11.140 1.00 96.50 123 MET A O 1
ATOM 938 N N . ALA A 1 124 ? 0.298 0.353 -11.994 1.00 96.81 124 ALA A N 1
ATOM 939 C CA . ALA A 1 124 ? 0.295 0.878 -13.359 1.00 96.81 124 ALA A CA 1
ATOM 940 C C . ALA A 1 124 ? -1.095 0.846 -14.020 1.00 96.81 124 ALA A C 1
ATOM 942 O O . ALA A 1 124 ? -1.461 1.781 -14.729 1.00 96.81 124 ALA A O 1
ATOM 943 N N . ASN A 1 125 ? -1.895 -0.188 -13.743 1.00 96.25 125 ASN A N 1
ATOM 944 C CA . ASN A 1 125 ? -3.260 -0.326 -14.260 1.00 96.25 125 ASN A CA 1
ATOM 945 C C . ASN A 1 125 ? -4.289 0.515 -13.485 1.00 96.25 125 ASN A C 1
ATOM 947 O O . ASN A 1 125 ? -5.433 0.636 -13.917 1.00 96.25 125 ASN A O 1
ATOM 951 N N . ASN A 1 126 ? -3.894 1.125 -12.362 1.00 96.56 126 ASN A N 1
ATOM 952 C CA . ASN A 1 126 ? -4.734 2.010 -11.557 1.00 96.56 126 ASN A CA 1
ATOM 953 C C . ASN A 1 126 ? -4.090 3.404 -11.404 1.00 96.56 126 ASN A C 1
ATOM 955 O O . ASN A 1 126 ? -3.863 3.863 -10.278 1.00 96.56 126 ASN A O 1
ATOM 959 N N . PRO A 1 127 ? -3.808 4.119 -12.513 1.00 95.38 127 PRO A N 1
ATOM 960 C CA . PRO A 1 127 ? -2.988 5.333 -12.496 1.00 95.38 127 PRO A CA 1
ATOM 961 C C . PRO A 1 127 ? -3.615 6.462 -11.674 1.00 95.38 127 PRO A C 1
ATOM 963 O O . PRO A 1 127 ? -2.915 7.223 -11.006 1.00 95.38 127 PRO A O 1
ATOM 966 N N . GLN A 1 128 ? -4.946 6.560 -11.674 1.00 94.38 128 GLN A N 1
ATOM 967 C CA . GLN A 1 128 ? -5.649 7.562 -10.888 1.00 94.38 128 GLN A CA 1
ATOM 968 C C . GLN A 1 128 ? -5.505 7.285 -9.388 1.00 94.38 128 GLN A C 1
ATOM 970 O O . GLN A 1 128 ? -5.023 8.146 -8.657 1.00 94.38 128 GLN A O 1
ATOM 975 N N . TRP A 1 129 ? -5.851 6.077 -8.934 1.00 95.81 129 TRP A N 1
ATOM 976 C CA . TRP A 1 129 ? -5.667 5.660 -7.540 1.00 95.81 129 TRP A CA 1
ATOM 977 C C . TRP A 1 129 ? -4.220 5.860 -7.079 1.00 95.81 129 TRP A C 1
ATOM 979 O O . TRP A 1 129 ? -4.000 6.446 -6.022 1.00 95.81 129 TRP A O 1
ATOM 989 N N . MET A 1 130 ? -3.243 5.463 -7.899 1.00 95.56 130 MET A N 1
ATOM 990 C CA . MET A 1 130 ? -1.826 5.641 -7.591 1.00 95.56 130 MET A CA 1
ATOM 991 C C . MET A 1 130 ? -1.471 7.120 -7.391 1.00 95.56 130 MET A C 1
ATOM 993 O O . MET A 1 130 ? -0.860 7.473 -6.383 1.00 95.56 130 MET A O 1
ATOM 997 N N . LYS A 1 131 ? -1.885 7.993 -8.317 1.00 94.44 131 LYS A N 1
ATOM 998 C CA . LYS A 1 131 ? -1.646 9.438 -8.219 1.00 94.44 131 LYS A CA 1
ATOM 999 C C . LYS A 1 131 ? -2.240 10.019 -6.935 1.00 94.44 131 LYS A C 1
ATOM 1001 O O . LYS A 1 131 ? -1.580 10.803 -6.257 1.00 94.44 131 LYS A O 1
ATOM 1006 N N . PHE A 1 132 ? -3.470 9.641 -6.590 1.00 95.06 132 PHE A N 1
ATOM 1007 C CA . PHE A 1 132 ? -4.115 10.122 -5.367 1.00 95.06 132 PHE A CA 1
ATOM 1008 C C . PHE A 1 132 ? -3.467 9.563 -4.100 1.00 95.06 132 PHE A C 1
ATOM 1010 O O . PHE A 1 132 ? -3.330 10.309 -3.132 1.00 95.06 132 PHE A O 1
ATOM 1017 N N . LEU A 1 133 ? -3.015 8.307 -4.112 1.00 97.19 133 LEU A N 1
ATOM 1018 C CA . LEU A 1 133 ? -2.254 7.712 -3.012 1.00 97.19 133 LEU A CA 1
ATOM 1019 C C . LEU A 1 133 ? -0.957 8.487 -2.760 1.00 97.19 133 LEU A C 1
ATOM 1021 O O . LEU A 1 133 ? -0.682 8.843 -1.615 1.00 97.19 133 LEU A O 1
ATOM 1025 N N . GLY A 1 134 ? -0.232 8.840 -3.825 1.00 96.69 134 GLY A N 1
ATOM 1026 C CA . GLY A 1 134 ? 0.965 9.677 -3.741 1.00 96.69 134 GLY A CA 1
ATOM 1027 C C . GLY A 1 134 ? 0.673 11.058 -3.167 1.00 96.69 134 GLY A C 1
ATOM 1028 O O . GLY A 1 134 ? 1.321 11.478 -2.212 1.00 96.69 134 GLY A O 1
ATOM 1029 N N . VAL A 1 135 ? -0.355 11.745 -3.681 1.00 95.44 135 VAL A N 1
ATOM 1030 C CA . VAL A 1 135 ? -0.783 13.055 -3.156 1.00 95.44 135 VAL A CA 1
ATOM 1031 C C . VAL A 1 135 ? -1.142 12.970 -1.670 1.00 95.44 135 VAL A C 1
ATOM 1033 O O . VAL A 1 135 ? -0.720 13.828 -0.893 1.00 95.44 135 VAL A O 1
ATOM 1036 N N . ALA A 1 136 ? -1.890 11.943 -1.262 1.00 96.00 136 ALA A N 1
ATOM 1037 C CA . ALA A 1 136 ? -2.268 11.740 0.130 1.00 96.00 136 ALA A CA 1
ATOM 1038 C C . ALA A 1 136 ? -1.047 11.492 1.018 1.00 96.00 136 ALA A C 1
ATOM 1040 O O . ALA A 1 136 ? -0.915 12.131 2.060 1.00 96.00 136 ALA A O 1
ATOM 1041 N N . TYR A 1 137 ? -0.129 10.625 0.592 1.00 96.94 137 TYR A N 1
ATOM 1042 C CA . TYR A 1 137 ? 1.066 10.299 1.364 1.00 96.94 137 TYR A CA 1
ATOM 1043 C C . TYR A 1 137 ? 2.031 11.487 1.478 1.00 96.94 137 TYR A C 1
ATOM 1045 O O . TYR A 1 137 ? 2.613 11.703 2.538 1.00 96.94 137 TYR A O 1
ATOM 1053 N N . THR A 1 138 ? 2.144 12.316 0.438 1.00 95.44 138 THR A N 1
ATOM 1054 C CA . THR A 1 138 ? 2.953 13.542 0.480 1.00 95.44 138 THR A CA 1
ATOM 1055 C C . THR A 1 138 ? 2.327 14.633 1.355 1.00 95.44 138 THR A C 1
ATOM 1057 O O . THR A 1 138 ? 3.049 15.307 2.086 1.00 95.44 138 THR A O 1
ATOM 1060 N N . ARG A 1 139 ? 1.002 14.836 1.300 1.00 93.69 139 ARG A N 1
ATOM 1061 C CA . ARG A 1 139 ? 0.326 15.929 2.032 1.00 93.69 139 ARG A CA 1
ATOM 1062 C C . ARG A 1 139 ? -0.021 15.573 3.477 1.00 93.69 139 ARG A C 1
ATOM 1064 O O . ARG A 1 139 ? 0.048 16.427 4.355 1.00 93.69 139 ARG A O 1
ATOM 1071 N N . GLN A 1 140 ? -0.445 14.337 3.717 1.00 95.38 140 GLN A N 1
ATOM 1072 C CA . GLN A 1 140 ? -1.008 13.865 4.984 1.00 95.38 140 GLN A CA 1
ATOM 1073 C C . GLN A 1 140 ? -0.426 12.494 5.381 1.00 95.38 140 GLN A C 1
ATOM 1075 O O . GLN A 1 140 ? -1.177 11.545 5.614 1.00 95.38 140 GLN A O 1
ATOM 1080 N N . PRO A 1 141 ? 0.912 12.358 5.503 1.00 95.81 141 PRO A N 1
ATOM 1081 C CA . PRO A 1 141 ? 1.545 11.067 5.786 1.00 95.81 141 PRO A CA 1
ATOM 1082 C C . PRO A 1 141 ? 1.031 10.434 7.086 1.00 95.81 141 PRO A C 1
ATOM 1084 O O . PRO A 1 141 ? 0.803 9.231 7.146 1.00 95.81 141 PRO A O 1
ATOM 1087 N N . GLN A 1 142 ? 0.788 11.249 8.118 1.00 94.62 142 GLN A N 1
ATOM 1088 C CA . GLN A 1 142 ? 0.268 10.770 9.401 1.00 94.62 142 GLN A CA 1
ATOM 1089 C C . GLN A 1 142 ? -1.168 10.242 9.285 1.00 94.62 142 GLN A C 1
ATOM 1091 O O . GLN A 1 142 ? -1.453 9.160 9.784 1.00 94.62 142 GLN A O 1
ATOM 1096 N N . ASP A 1 143 ? -2.062 10.952 8.590 1.00 96.31 143 ASP A N 1
ATOM 1097 C CA . ASP A 1 143 ? -3.451 10.508 8.425 1.00 96.31 143 ASP A CA 1
ATOM 1098 C C . ASP A 1 143 ? -3.543 9.253 7.542 1.00 96.31 143 ASP A C 1
ATOM 1100 O O . ASP A 1 143 ? -4.337 8.359 7.830 1.00 96.31 143 ASP A O 1
ATOM 1104 N N . VAL A 1 144 ? -2.677 9.124 6.526 1.00 97.75 144 VAL A N 1
ATOM 1105 C CA . VAL A 1 144 ? -2.536 7.893 5.723 1.00 97.75 144 VAL A CA 1
ATOM 1106 C C . VAL A 1 144 ? -2.128 6.709 6.602 1.00 97.75 144 VAL A C 1
ATOM 1108 O O . VAL A 1 144 ? -2.752 5.648 6.536 1.00 97.75 144 VAL A O 1
ATOM 1111 N N . MET A 1 145 ? -1.112 6.879 7.453 1.00 97.62 145 MET A N 1
ATOM 1112 C CA . MET A 1 145 ? -0.658 5.801 8.337 1.00 97.62 145 MET A CA 1
ATOM 1113 C C . MET A 1 145 ? -1.689 5.467 9.419 1.00 97.62 145 MET A C 1
ATOM 1115 O O . MET A 1 145 ? -1.933 4.287 9.683 1.00 97.62 145 MET A O 1
ATOM 1119 N N . ASN A 1 146 ? -2.368 6.467 9.984 1.00 96.94 146 ASN A N 1
ATOM 1120 C CA . ASN A 1 146 ? -3.481 6.246 10.906 1.00 96.94 146 ASN A CA 1
ATOM 1121 C C . ASN A 1 146 ? -4.616 5.472 10.222 1.00 96.94 146 ASN A C 1
ATOM 1123 O O . ASN A 1 146 ? -5.158 4.534 10.807 1.00 96.94 146 ASN A O 1
ATOM 1127 N N . ALA A 1 147 ? -4.937 5.800 8.967 1.00 97.81 147 ALA A N 1
ATOM 1128 C CA . ALA A 1 147 ? -5.974 5.110 8.209 1.00 97.81 147 ALA A CA 1
ATOM 1129 C C . ALA A 1 147 ? -5.634 3.631 7.998 1.00 97.81 147 ALA A C 1
ATOM 1131 O O . ALA A 1 147 ? -6.486 2.766 8.212 1.00 97.81 147 ALA A O 1
ATOM 1132 N N . VAL A 1 148 ? -4.376 3.323 7.667 1.00 98.31 148 VAL A N 1
ATOM 1133 C CA . VAL A 1 148 ? -3.885 1.939 7.602 1.00 98.31 148 VAL A CA 1
ATOM 1134 C C . VAL A 1 148 ? -4.082 1.226 8.939 1.00 98.31 148 VAL A C 1
ATOM 1136 O O . VAL A 1 148 ? -4.629 0.123 8.964 1.00 98.31 148 VAL A O 1
ATOM 1139 N N . GLN A 1 149 ? -3.672 1.839 10.049 1.00 97.88 149 GLN A N 1
ATOM 1140 C CA . GLN A 1 149 ? -3.754 1.212 11.371 1.00 97.88 149 GLN A CA 1
ATOM 1141 C C . GLN A 1 149 ? -5.199 0.982 11.824 1.00 97.88 149 GLN A C 1
ATOM 1143 O O . GLN A 1 149 ? -5.524 -0.091 12.336 1.00 97.88 149 GLN A O 1
ATOM 1148 N N . ILE A 1 150 ? -6.100 1.926 11.550 1.00 97.12 150 ILE A N 1
ATOM 1149 C CA . ILE A 1 150 ? -7.535 1.761 11.805 1.00 97.12 150 ILE A CA 1
ATOM 1150 C C . ILE A 1 150 ? -8.100 0.603 10.979 1.00 97.12 150 ILE A C 1
ATOM 1152 O O . ILE A 1 150 ? -8.817 -0.243 11.516 1.00 97.12 150 ILE A O 1
ATOM 1156 N N . LEU A 1 151 ? -7.762 0.513 9.690 1.00 98.00 151 LEU A N 1
ATOM 1157 C CA . LEU A 1 151 ? -8.212 -0.594 8.846 1.00 98.00 151 LEU A CA 1
ATOM 1158 C C . LEU A 1 151 ? -7.640 -1.947 9.299 1.00 98.00 151 LEU A C 1
ATOM 1160 O O . LEU A 1 151 ? -8.370 -2.940 9.303 1.00 98.00 151 LEU A O 1
ATOM 1164 N N . ARG A 1 152 ? -6.382 -2.001 9.750 1.00 97.88 152 ARG A N 1
ATOM 1165 C CA . ARG A 1 152 ? -5.792 -3.210 10.354 1.00 97.88 152 ARG A CA 1
ATOM 1166 C C . ARG A 1 152 ? -6.527 -3.624 11.623 1.00 97.88 152 ARG A C 1
ATOM 1168 O O . ARG A 1 152 ? -6.896 -4.789 11.747 1.00 97.88 152 ARG A O 1
ATOM 1175 N N . ALA A 1 153 ? -6.815 -2.679 12.517 1.00 97.62 153 ALA A N 1
ATOM 1176 C CA . ALA A 1 153 ? -7.548 -2.948 13.753 1.00 97.62 153 ALA A CA 1
ATOM 1177 C C . ALA A 1 153 ? -8.957 -3.472 13.466 1.00 97.62 153 ALA A C 1
ATOM 1179 O O . ALA A 1 153 ? -9.399 -4.448 14.072 1.00 97.62 153 ALA A O 1
ATOM 1180 N N . ARG A 1 154 ? -9.637 -2.886 12.479 1.00 97.31 154 ARG A N 1
ATOM 1181 C CA . ARG A 1 154 ? -10.942 -3.360 12.014 1.00 97.31 154 ARG A CA 1
ATOM 1182 C C . ARG A 1 154 ? -10.878 -4.770 11.433 1.00 97.31 154 ARG A C 1
ATOM 1184 O O . ARG A 1 154 ? -11.728 -5.591 11.762 1.00 97.31 154 ARG A O 1
ATOM 1191 N N . ALA A 1 155 ? -9.878 -5.068 10.605 1.00 97.38 155 ALA A N 1
ATOM 1192 C CA . ALA A 1 155 ? -9.697 -6.407 10.049 1.00 97.38 155 ALA A CA 1
ATOM 1193 C C . ALA A 1 155 ? -9.361 -7.451 11.125 1.00 97.38 155 ALA A C 1
ATOM 1195 O O . ALA A 1 155 ? -9.843 -8.582 11.050 1.00 97.38 155 ALA A O 1
ATOM 1196 N N . GLN A 1 156 ? -8.579 -7.077 12.140 1.00 96.50 156 GLN A N 1
ATOM 1197 C CA . GLN A 1 156 ? -8.275 -7.932 13.287 1.00 96.50 156 GLN A CA 1
ATOM 1198 C C . GLN A 1 156 ? -9.528 -8.191 14.132 1.00 96.50 156 GLN A C 1
ATOM 1200 O O . GLN A 1 156 ? -9.821 -9.341 14.450 1.00 96.50 156 GLN A O 1
ATOM 1205 N N . HIS A 1 157 ? -10.313 -7.150 14.427 1.00 96.38 157 HIS A N 1
ATOM 1206 C CA . HIS A 1 157 ? -11.584 -7.276 15.147 1.00 96.38 157 HIS A CA 1
ATOM 1207 C C . HIS A 1 157 ? -12.601 -8.143 14.389 1.00 96.38 157 HIS A C 1
ATOM 1209 O O . HIS A 1 157 ? -13.312 -8.942 14.989 1.00 96.38 157 HIS A O 1
ATOM 1215 N N . ASN A 1 158 ? -12.622 -8.040 13.060 1.00 96.50 158 ASN A N 1
ATOM 1216 C CA . ASN A 1 158 ? -13.453 -8.864 12.184 1.00 96.50 158 ASN A CA 1
ATOM 1217 C C . ASN A 1 158 ? -12.888 -10.288 11.961 1.00 96.50 158 ASN A C 1
ATOM 1219 O O . ASN A 1 158 ? -13.420 -11.042 11.150 1.00 96.50 158 ASN A O 1
ATOM 1223 N N . GLY A 1 159 ? -11.782 -10.660 12.620 1.00 94.62 159 GLY A N 1
ATOM 1224 C CA . GLY A 1 159 ? -11.160 -11.988 12.530 1.00 94.62 159 GLY A CA 1
ATOM 1225 C C . GLY A 1 159 ? -10.446 -12.298 11.205 1.00 94.62 159 GLY A C 1
ATOM 1226 O O . GLY A 1 159 ? -9.968 -13.419 11.012 1.00 94.62 159 GLY A O 1
ATOM 1227 N N . ALA A 1 160 ? -10.360 -11.322 10.298 1.00 93.06 160 ALA A N 1
ATOM 1228 C CA . ALA A 1 160 ? -9.747 -11.464 8.981 1.00 93.06 160 ALA A CA 1
ATOM 1229 C C . ALA A 1 160 ? -8.219 -11.289 9.015 1.00 93.06 160 ALA A C 1
ATOM 1231 O O . ALA A 1 160 ? -7.518 -11.904 8.213 1.00 93.06 160 ALA A O 1
ATOM 1232 N N . LEU A 1 161 ? -7.697 -10.483 9.947 1.00 95.50 161 LEU A N 1
ATOM 1233 C CA . LEU A 1 161 ? -6.259 -10.283 10.136 1.00 95.50 161 LEU A CA 1
ATOM 1234 C C . LEU A 1 161 ? -5.764 -11.059 11.361 1.00 95.50 161 LEU A C 1
ATOM 1236 O O . LEU A 1 161 ? -6.102 -10.730 12.495 1.00 95.50 161 LEU A O 1
ATOM 1240 N N . LYS A 1 162 ? -4.942 -12.084 11.122 1.00 94.62 162 LYS A N 1
ATOM 1241 C CA . LYS A 1 162 ? -4.339 -12.933 12.157 1.00 94.62 162 LYS A CA 1
ATOM 1242 C C . LYS A 1 162 ? -3.003 -13.499 11.690 1.00 94.62 162 LYS A C 1
ATOM 1244 O O . LYS A 1 162 ? -2.748 -13.589 10.490 1.00 94.62 162 LYS A O 1
ATOM 1249 N N . THR A 1 163 ? -2.175 -13.917 12.642 1.00 95.62 163 THR A N 1
ATOM 1250 C CA . THR A 1 163 ? -0.962 -14.683 12.344 1.00 95.62 163 THR A CA 1
ATOM 1251 C C . THR A 1 163 ? -1.317 -15.973 11.598 1.00 95.62 163 THR A C 1
ATOM 1253 O O . THR A 1 163 ? -2.274 -16.666 11.943 1.00 95.62 163 THR A O 1
ATOM 1256 N N . SER A 1 164 ? -0.536 -16.286 10.569 1.00 92.94 164 SER A N 1
ATOM 1257 C CA . SER A 1 164 ? -0.699 -17.440 9.686 1.00 92.94 164 SER A CA 1
ATOM 1258 C C . SER A 1 164 ? 0.674 -18.023 9.301 1.00 92.94 164 SER A C 1
ATOM 1260 O O . SER A 1 164 ? 1.713 -17.507 9.726 1.00 92.94 164 SER A O 1
ATOM 1262 N N . PRO A 1 165 ? 0.736 -19.093 8.488 1.00 93.12 165 PRO A N 1
ATOM 1263 C CA . PRO A 1 165 ? 1.999 -19.562 7.913 1.00 93.12 165 PRO A CA 1
ATOM 1264 C C . PRO A 1 165 ? 2.705 -18.535 7.013 1.00 93.12 165 PRO A C 1
ATOM 1266 O O . PRO A 1 165 ? 3.907 -18.649 6.803 1.00 93.12 165 PRO A O 1
ATOM 1269 N N . GLN A 1 166 ? 1.979 -17.543 6.488 1.00 91.38 166 GLN A N 1
ATOM 1270 C CA . GLN A 1 166 ? 2.501 -16.509 5.588 1.00 91.38 166 GLN A CA 1
ATOM 1271 C C . GLN A 1 166 ? 2.791 -15.186 6.306 1.00 91.38 166 GLN A C 1
ATOM 1273 O O . GLN A 1 166 ? 3.718 -14.477 5.917 1.00 91.38 166 GLN A O 1
ATOM 1278 N N . LEU A 1 167 ? 2.016 -14.848 7.343 1.00 94.00 167 LEU A N 1
ATOM 1279 C CA . LEU A 1 167 ? 2.065 -13.549 8.018 1.00 94.00 167 LEU A CA 1
ATOM 1280 C C . LEU A 1 167 ? 2.247 -13.693 9.531 1.00 94.00 167 LEU A C 1
ATOM 1282 O O . LEU A 1 167 ? 1.691 -14.589 10.168 1.00 94.00 167 LEU A O 1
ATOM 1286 N N . ARG A 1 168 ? 2.982 -12.763 10.129 1.00 95.94 168 ARG A N 1
ATOM 1287 C CA . ARG A 1 168 ? 3.024 -12.529 11.575 1.00 95.94 168 ARG A CA 1
ATOM 1288 C C . ARG A 1 168 ? 2.341 -11.197 11.850 1.00 95.94 168 ARG A C 1
ATOM 1290 O O . ARG A 1 168 ? 2.672 -10.196 11.220 1.00 95.94 168 ARG A O 1
ATOM 1297 N N . VAL A 1 169 ? 1.374 -11.210 12.762 1.00 96.88 169 VAL A N 1
ATOM 1298 C CA . VAL A 1 169 ? 0.613 -10.028 13.178 1.00 96.88 169 VAL A CA 1
ATOM 1299 C C . VAL A 1 169 ? 0.904 -9.775 14.649 1.00 96.88 169 VAL A C 1
ATOM 1301 O O . VAL A 1 169 ? 0.707 -10.669 15.475 1.00 96.88 169 VAL A O 1
ATOM 1304 N N . GLN A 1 170 ? 1.374 -8.571 14.969 1.00 97.56 170 GLN A N 1
ATOM 1305 C CA . GLN A 1 170 ? 1.675 -8.156 16.336 1.00 97.56 170 GLN A CA 1
ATOM 1306 C C . GLN A 1 170 ? 1.007 -6.818 16.641 1.00 97.56 170 GLN A C 1
ATOM 1308 O O . GLN A 1 170 ? 1.146 -5.868 15.877 1.00 97.56 170 GLN A O 1
ATOM 1313 N N . SER A 1 171 ? 0.315 -6.754 17.776 1.00 97.12 171 SER A N 1
ATOM 1314 C CA . SER A 1 171 ? -0.327 -5.546 18.291 1.00 97.12 171 SER A CA 1
ATOM 1315 C C . SER A 1 171 ? 0.489 -4.968 19.442 1.00 97.12 171 SER A C 1
ATOM 1317 O O . SER A 1 171 ? 0.814 -5.679 20.394 1.00 97.12 171 SER A O 1
ATOM 1319 N N . THR A 1 172 ? 0.777 -3.672 19.395 1.00 95.50 172 THR A N 1
ATOM 1320 C CA . THR A 1 172 ? 1.435 -2.939 20.482 1.00 95.50 172 THR A CA 1
ATOM 1321 C C . THR A 1 172 ? 0.594 -1.714 20.835 1.00 95.50 172 THR A C 1
ATOM 1323 O O . THR A 1 172 ? 0.352 -0.889 19.953 1.00 95.50 172 THR A O 1
ATOM 1326 N N . PRO A 1 173 ? 0.121 -1.567 22.088 1.00 92.56 173 PRO A N 1
ATOM 1327 C CA . PRO A 1 173 ? -0.597 -0.370 22.518 1.00 92.56 173 PRO A CA 1
ATOM 1328 C C . PRO A 1 173 ? 0.219 0.891 22.242 1.00 92.56 173 PRO A C 1
ATOM 1330 O O . PRO A 1 173 ? 1.447 0.881 22.339 1.00 92.56 173 PRO A O 1
ATOM 1333 N N . THR A 1 174 ? -0.445 1.983 21.883 1.00 86.25 174 THR A N 1
ATOM 1334 C CA . THR A 1 174 ? 0.239 3.249 21.619 1.00 86.25 174 THR A CA 1
ATOM 1335 C C . THR A 1 174 ? -0.506 4.381 22.306 1.00 86.25 174 THR A C 1
ATOM 1337 O O . THR A 1 174 ? -1.680 4.617 22.043 1.00 86.25 174 THR A O 1
ATOM 1340 N N . SER A 1 175 ? 0.199 5.108 23.169 1.00 69.38 175 SER A N 1
ATOM 1341 C CA . SER A 1 175 ? -0.298 6.332 23.797 1.00 69.38 175 SER A CA 1
ATOM 1342 C C . SER A 1 175 ? 0.104 7.532 22.945 1.00 69.38 175 SER A C 1
ATOM 1344 O O . SER A 1 175 ? 0.951 8.330 23.333 1.00 69.38 175 SER A O 1
ATOM 1346 N N . VAL A 1 176 ? -0.446 7.622 21.736 1.00 68.94 176 VAL A N 1
ATOM 1347 C CA . VAL A 1 176 ? -0.321 8.826 20.907 1.00 68.94 176 VAL A CA 1
ATOM 1348 C C . VAL A 1 176 ? -1.495 9.741 21.212 1.00 68.94 176 VAL A C 1
ATOM 1350 O O . VAL A 1 176 ? -2.653 9.387 21.000 1.00 68.94 176 VAL A O 1
ATOM 1353 N N . THR A 1 177 ? -1.202 10.926 21.739 1.00 59.25 177 THR A N 1
ATOM 1354 C CA . THR A 1 177 ? -2.218 11.953 21.969 1.00 59.25 177 THR A CA 1
ATOM 1355 C C . THR A 1 177 ? -2.782 12.390 20.623 1.00 59.25 177 THR A C 1
ATOM 1357 O O . THR A 1 177 ? -2.025 12.735 19.714 1.00 59.25 177 THR A O 1
ATOM 1360 N N . ALA A 1 178 ? -4.108 12.378 20.477 1.00 60.44 178 ALA A N 1
ATOM 1361 C CA . ALA A 1 178 ? -4.761 12.888 19.280 1.00 60.44 178 ALA A CA 1
ATOM 1362 C C . ALA A 1 178 ? -4.336 14.349 19.045 1.00 60.44 178 ALA A C 1
ATOM 1364 O O . ALA A 1 178 ? -4.626 15.224 19.859 1.00 60.44 178 ALA A O 1
ATOM 1365 N N . SER A 1 179 ? -3.639 14.624 17.940 1.00 57.78 179 SER A N 1
ATOM 1366 C CA . SER A 1 179 ? -3.416 16.004 17.507 1.00 57.78 179 SER A CA 1
ATOM 1367 C C . SER A 1 179 ? -4.716 16.568 16.948 1.00 57.78 179 SER A C 1
ATOM 1369 O O . SER A 1 179 ? -5.313 15.990 16.038 1.00 57.78 179 SER A O 1
ATOM 1371 N N . ALA A 1 180 ? -5.135 17.719 17.472 1.00 64.00 180 ALA A N 1
ATOM 1372 C CA . ALA A 1 180 ? -6.238 18.482 16.906 1.00 64.00 180 ALA A CA 1
ATOM 1373 C C . ALA A 1 180 ? -5.945 18.845 15.435 1.00 64.00 180 ALA A C 1
ATOM 1375 O O . ALA A 1 180 ? -4.803 19.123 15.071 1.00 64.00 180 ALA A O 1
ATOM 1376 N N . GLY A 1 181 ? -6.980 18.827 14.589 1.00 71.06 181 GLY A N 1
ATOM 1377 C CA . GLY A 1 181 ? -6.875 19.180 13.166 1.00 71.06 181 GLY A CA 1
ATOM 1378 C C . GLY A 1 181 ? -6.463 18.041 12.223 1.00 71.06 181 GLY A C 1
ATOM 1379 O O . GLY A 1 181 ? -6.230 18.295 11.044 1.00 71.06 181 GLY A O 1
ATOM 1380 N N . LYS A 1 182 ? -6.379 16.796 12.711 1.00 82.81 182 LYS A N 1
ATOM 1381 C CA . LYS A 1 182 ? -6.183 15.600 11.877 1.00 82.81 182 LYS A CA 1
ATOM 1382 C C . LYS A 1 182 ? -7.502 15.082 11.311 1.00 82.81 182 LYS A C 1
ATOM 1384 O O . LYS A 1 182 ? -8.516 15.085 12.005 1.00 82.81 182 LYS A O 1
ATOM 1389 N N . ALA A 1 183 ? -7.475 14.626 10.060 1.00 90.25 183 ALA A N 1
ATOM 1390 C CA . ALA A 1 183 ? -8.637 14.021 9.417 1.00 90.25 183 ALA A CA 1
ATOM 1391 C C . ALA A 1 183 ? -8.888 12.612 9.964 1.00 90.25 183 ALA A C 1
ATOM 1393 O O . ALA A 1 183 ? -10.039 12.197 10.088 1.00 90.25 183 ALA A O 1
ATOM 1394 N N . VAL A 1 184 ? -7.821 11.889 10.318 1.00 92.38 184 VAL A N 1
ATOM 1395 C CA . VAL A 1 184 ? -7.900 10.518 10.824 1.00 92.38 184 VAL A CA 1
ATOM 1396 C C . VAL A 1 184 ? -7.368 10.460 12.258 1.00 92.38 184 VAL A C 1
ATOM 1398 O O . VAL A 1 184 ? -6.220 10.854 12.499 1.00 92.38 184 VAL A O 1
ATOM 1401 N N . PRO A 1 185 ? -8.160 9.954 13.224 1.00 91.56 185 PRO A N 1
ATOM 1402 C CA . PRO A 1 185 ? -7.734 9.884 14.614 1.00 91.56 185 PRO A CA 1
ATOM 1403 C C . PRO A 1 185 ? -6.529 8.956 14.780 1.00 91.56 185 PRO A C 1
ATOM 1405 O O . PRO A 1 185 ? -6.342 8.001 14.026 1.00 91.56 185 PRO A O 1
ATOM 1408 N N . ALA A 1 186 ? -5.716 9.230 15.797 1.00 91.19 186 ALA A N 1
ATOM 1409 C CA . ALA A 1 186 ? -4.586 8.378 16.125 1.00 91.19 186 ALA A CA 1
ATOM 1410 C C . ALA A 1 186 ? -5.077 6.990 16.595 1.00 91.19 186 ALA A C 1
ATOM 1412 O O . ALA A 1 186 ? -6.060 6.910 17.342 1.00 91.19 186 ALA A O 1
ATOM 1413 N N . PRO A 1 187 ? -4.440 5.888 16.163 1.00 91.81 187 PRO A N 1
ATOM 1414 C CA . PRO A 1 187 ? -4.870 4.549 16.539 1.00 91.81 187 PRO A CA 1
ATOM 1415 C C . PRO A 1 187 ? -4.490 4.238 17.995 1.00 91.81 187 PRO A C 1
ATOM 1417 O O . PRO A 1 187 ? -3.421 4.612 18.466 1.00 91.81 187 PRO A O 1
ATOM 1420 N N . ALA A 1 188 ? -5.336 3.479 18.697 1.00 91.19 188 ALA A N 1
ATOM 1421 C CA . ALA A 1 188 ? -5.068 3.040 20.076 1.00 91.19 188 ALA A CA 1
ATOM 1422 C C . ALA A 1 188 ? -3.931 2.000 20.185 1.00 91.19 188 ALA A C 1
ATOM 1424 O O . ALA A 1 188 ? -3.409 1.723 21.265 1.00 91.19 188 ALA A O 1
ATOM 1425 N N . GLN A 1 189 ? -3.573 1.378 19.063 1.00 93.38 189 GLN A N 1
ATOM 1426 C CA . GLN A 1 189 ? -2.525 0.373 18.958 1.00 93.38 189 GLN A CA 1
ATOM 1427 C C . GLN A 1 189 ? -1.877 0.452 17.580 1.00 93.38 189 GLN A C 1
ATOM 1429 O O . GLN A 1 189 ? -2.540 0.759 16.589 1.00 93.38 189 GLN A O 1
ATOM 1434 N N . THR A 1 190 ? -0.604 0.099 17.517 1.00 96.12 190 THR A N 1
ATOM 1435 C CA . THR A 1 190 ? 0.097 -0.168 16.268 1.00 96.12 190 THR A CA 1
ATOM 1436 C C . THR A 1 190 ? 0.045 -1.667 15.994 1.00 96.12 190 THR A C 1
ATOM 1438 O O . THR A 1 190 ? 0.437 -2.472 16.838 1.00 96.12 190 THR A O 1
ATOM 1441 N N . ILE A 1 191 ? -0.463 -2.043 14.825 1.00 97.69 191 ILE A N 1
ATOM 1442 C CA . ILE A 1 191 ? -0.479 -3.410 14.311 1.00 97.69 191 ILE A CA 1
ATOM 1443 C C . ILE A 1 191 ? 0.598 -3.515 13.240 1.00 97.69 191 ILE A C 1
ATOM 1445 O O . ILE A 1 191 ? 0.498 -2.874 12.189 1.00 97.69 191 ILE A O 1
ATOM 1449 N N . THR A 1 192 ? 1.599 -4.344 13.503 1.00 97.50 192 THR A N 1
ATOM 1450 C CA . THR A 1 192 ? 2.710 -4.649 12.598 1.00 97.50 192 THR A CA 1
ATOM 1451 C C . THR A 1 192 ? 2.403 -5.942 11.855 1.00 97.50 192 THR A C 1
ATOM 1453 O O . THR A 1 192 ? 2.021 -6.941 12.475 1.00 97.50 192 THR A O 1
ATOM 1456 N N . ILE A 1 193 ? 2.579 -5.937 10.531 1.00 96.69 193 ILE A N 1
ATOM 1457 C CA . ILE A 1 193 ? 2.453 -7.132 9.690 1.00 96.69 193 ILE A CA 1
ATOM 1458 C C . ILE A 1 193 ? 3.822 -7.427 9.083 1.00 96.69 193 ILE A C 1
ATOM 1460 O O . ILE A 1 193 ? 4.338 -6.646 8.283 1.00 96.69 193 ILE A O 1
ATOM 1464 N N . THR A 1 194 ? 4.405 -8.574 9.416 1.00 96.00 194 THR A N 1
ATOM 1465 C CA . THR A 1 194 ? 5.659 -9.037 8.808 1.00 96.00 194 THR A CA 1
ATOM 1466 C C . THR A 1 194 ? 5.466 -10.370 8.093 1.00 96.00 194 THR A C 1
ATOM 1468 O O . THR A 1 194 ? 4.560 -11.139 8.431 1.00 96.00 194 THR A O 1
ATOM 1471 N N . PRO A 1 195 ? 6.295 -10.676 7.082 1.00 94.25 195 PRO A N 1
ATOM 1472 C CA . PRO A 1 195 ? 6.345 -12.020 6.532 1.00 94.25 195 PRO A CA 1
ATOM 1473 C C . PRO A 1 195 ? 6.719 -13.033 7.615 1.00 94.25 195 PRO A C 1
ATOM 1475 O O . PRO A 1 195 ? 7.636 -12.799 8.402 1.00 94.25 195 PRO A O 1
ATOM 1478 N N . ALA A 1 196 ? 6.043 -14.178 7.643 1.00 91.94 196 ALA A N 1
ATOM 1479 C CA . ALA A 1 196 ? 6.392 -15.260 8.564 1.00 91.94 196 ALA A CA 1
ATOM 1480 C C . ALA A 1 196 ? 7.712 -15.956 8.193 1.00 91.94 196 ALA A C 1
ATOM 1482 O O . ALA A 1 196 ? 8.350 -16.556 9.056 1.00 91.94 196 ALA A O 1
ATOM 1483 N N . GLN A 1 197 ? 8.112 -15.873 6.922 1.00 89.19 197 GLN A N 1
ATOM 1484 C CA . GLN A 1 197 ? 9.362 -16.410 6.397 1.00 89.19 197 GLN A CA 1
ATOM 1485 C C . GLN A 1 197 ? 10.231 -15.259 5.868 1.00 89.19 197 GLN A C 1
ATOM 1487 O O . GLN A 1 197 ? 9.770 -14.505 5.003 1.00 89.19 197 GLN A O 1
ATOM 1492 N N . PRO A 1 198 ? 11.481 -15.107 6.344 1.00 83.00 198 PRO A N 1
ATOM 1493 C CA . PRO A 1 198 ? 12.408 -14.124 5.793 1.00 83.00 198 PRO A CA 1
ATOM 1494 C C . PRO A 1 198 ? 12.586 -14.313 4.282 1.00 83.00 198 PRO A C 1
ATOM 1496 O O . PRO A 1 198 ? 12.726 -15.433 3.801 1.00 83.00 198 PRO A O 1
ATOM 1499 N N . GLY A 1 199 ? 12.560 -13.214 3.526 1.00 77.88 199 GLY A N 1
ATOM 1500 C CA . GLY A 1 199 ? 12.737 -13.233 2.069 1.00 77.88 199 GLY A CA 1
ATOM 1501 C C . GLY A 1 199 ? 11.512 -13.662 1.251 1.00 77.88 199 GLY A C 1
ATOM 1502 O O . GLY A 1 199 ? 11.552 -13.542 0.030 1.00 77.88 199 GLY A O 1
ATOM 1503 N N . VAL A 1 200 ? 10.410 -14.097 1.878 1.00 83.12 200 VAL A N 1
ATOM 1504 C CA . VAL A 1 200 ? 9.179 -14.493 1.169 1.00 83.12 200 VAL A CA 1
ATOM 1505 C C . VAL A 1 200 ? 8.037 -13.551 1.530 1.00 83.12 200 VAL A C 1
ATOM 1507 O O . VAL A 1 200 ? 7.345 -13.731 2.527 1.00 83.12 200 VAL A O 1
ATOM 1510 N N . VAL A 1 201 ? 7.824 -12.527 0.707 1.00 86.81 201 VAL A N 1
ATOM 1511 C CA . VAL A 1 201 ? 6.750 -11.546 0.908 1.00 86.81 201 VAL A CA 1
ATOM 1512 C C . VAL A 1 201 ? 5.533 -11.953 0.080 1.00 86.81 201 VAL A C 1
ATOM 1514 O O . VAL A 1 201 ? 5.540 -11.881 -1.148 1.00 86.81 201 VAL A O 1
ATOM 1517 N N . TYR A 1 202 ? 4.466 -12.362 0.762 1.00 80.31 202 TYR A N 1
ATOM 1518 C CA . TYR A 1 202 ? 3.179 -12.637 0.132 1.00 80.31 202 TYR A CA 1
ATOM 1519 C C . TYR A 1 202 ? 2.392 -11.335 -0.044 1.00 80.31 202 TYR A C 1
ATOM 1521 O O . TYR A 1 202 ? 2.270 -10.555 0.901 1.00 80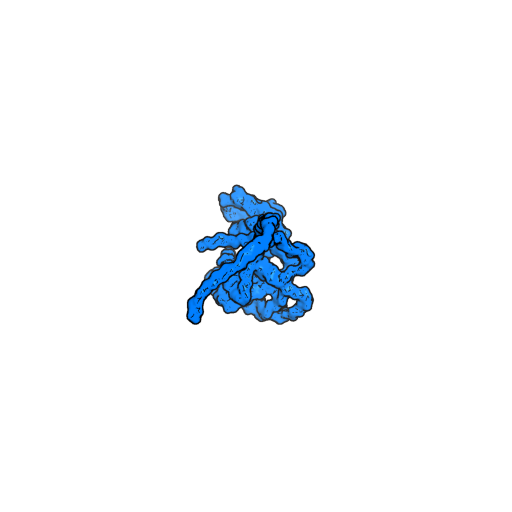.31 202 TYR A O 1
ATOM 1529 N N . VAL A 1 203 ? 1.827 -11.122 -1.237 1.00 82.56 203 VAL A N 1
ATOM 1530 C CA . VAL A 1 203 ? 0.891 -10.020 -1.513 1.00 82.56 203 VAL A CA 1
ATOM 1531 C C . VAL A 1 203 ? -0.532 -10.556 -1.359 1.00 82.56 203 VAL A C 1
ATOM 1533 O O . VAL A 1 203 ? -0.992 -11.302 -2.229 1.00 82.56 203 VAL A O 1
ATOM 1536 N N . PRO A 1 204 ? -1.229 -10.261 -0.253 1.00 80.00 204 PRO A N 1
ATOM 1537 C CA . PRO A 1 204 ? -2.566 -10.784 -0.054 1.00 80.00 204 PRO A CA 1
ATOM 1538 C C . PRO A 1 204 ? -3.594 -10.012 -0.888 1.00 80.00 204 PRO A C 1
ATOM 1540 O O . PRO A 1 204 ? -3.489 -8.801 -1.066 1.00 80.00 204 PRO A O 1
ATOM 1543 N N . VAL A 1 205 ? -4.624 -10.715 -1.359 1.00 79.94 205 VAL A N 1
ATOM 1544 C CA . VAL A 1 205 ? -5.795 -10.113 -2.008 1.00 79.94 205 VAL A CA 1
ATOM 1545 C C . VAL A 1 205 ? -6.986 -10.310 -1.083 1.00 79.94 205 VAL A C 1
ATOM 1547 O O . VAL A 1 205 ? -7.348 -11.443 -0.771 1.00 79.94 205 VAL A O 1
ATOM 1550 N N . TYR A 1 206 ? -7.583 -9.209 -0.634 1.00 81.56 206 TYR A N 1
ATOM 1551 C CA . TYR A 1 206 ? -8.698 -9.232 0.306 1.00 81.56 206 TYR A CA 1
ATOM 1552 C C . TYR A 1 206 ? -9.943 -8.572 -0.299 1.00 81.56 206 TYR A C 1
ATOM 1554 O O . TYR A 1 206 ? -9.834 -7.484 -0.873 1.00 81.56 206 TYR A O 1
ATOM 1562 N N . PRO A 1 207 ? -11.140 -9.171 -0.143 1.00 87.00 207 PRO A N 1
ATOM 1563 C CA . PRO A 1 207 ? -12.382 -8.463 -0.421 1.00 87.00 207 PRO A CA 1
ATOM 1564 C C . PRO A 1 207 ? -12.582 -7.351 0.616 1.00 87.00 207 PRO A C 1
ATOM 1566 O O . PRO A 1 207 ? -12.201 -7.494 1.772 1.00 87.00 207 PRO A O 1
ATOM 1569 N N . LEU A 1 208 ? -13.268 -6.264 0.268 1.00 87.19 208 LEU A N 1
ATOM 1570 C CA . LEU A 1 208 ? -13.517 -5.159 1.214 1.00 87.19 208 LEU A CA 1
ATOM 1571 C C . LEU A 1 208 ? -14.310 -5.552 2.470 1.00 87.19 208 LEU A C 1
ATOM 1573 O O . LEU A 1 208 ? -14.300 -4.831 3.468 1.00 87.19 208 LEU A O 1
ATOM 1577 N N . THR A 1 209 ? -14.988 -6.700 2.446 1.00 92.81 209 THR A N 1
ATOM 1578 C CA . THR A 1 209 ? -15.679 -7.262 3.612 1.00 92.81 209 THR A CA 1
ATOM 1579 C C . THR A 1 209 ? -14.733 -7.597 4.765 1.00 92.81 209 THR A C 1
ATOM 1581 O O . THR A 1 209 ? -15.209 -7.705 5.895 1.00 92.81 209 THR A O 1
ATOM 1584 N N . VAL A 1 210 ? -13.414 -7.691 4.535 1.00 94.88 210 VAL A N 1
ATOM 1585 C CA . VAL A 1 210 ? -12.435 -7.948 5.605 1.00 94.88 210 VAL A CA 1
ATOM 1586 C C . VAL A 1 210 ? -12.440 -6.887 6.698 1.00 94.88 210 VAL A C 1
ATOM 1588 O O . VAL A 1 210 ? -12.143 -7.216 7.840 1.00 94.88 210 VAL A O 1
ATOM 1591 N N . TYR A 1 211 ? -12.831 -5.649 6.393 1.00 96.31 211 TYR A N 1
ATOM 1592 C CA . TYR A 1 211 ? -12.832 -4.543 7.355 1.00 96.31 211 TYR A CA 1
ATOM 1593 C C . TYR A 1 211 ? -14.103 -4.450 8.212 1.00 96.31 211 TYR A C 1
ATOM 1595 O O . TYR A 1 211 ? -14.242 -3.505 8.994 1.00 96.31 211 TYR A O 1
ATOM 1603 N N . GLY A 1 212 ? -15.051 -5.378 8.063 1.00 94.12 212 GLY A N 1
ATOM 1604 C CA . GLY A 1 212 ? -16.307 -5.361 8.813 1.00 94.12 212 GLY A CA 1
ATOM 1605 C C . GLY A 1 212 ? -17.168 -4.118 8.537 1.00 94.12 212 GLY A C 1
ATOM 1606 O O . GLY A 1 212 ? -17.094 -3.504 7.468 1.00 94.12 212 GLY A O 1
ATOM 1607 N N . LYS A 1 213 ? -18.014 -3.753 9.506 1.00 92.12 213 LYS A N 1
ATOM 1608 C CA . LYS A 1 213 ? -18.904 -2.578 9.440 1.00 92.12 213 LYS A CA 1
ATOM 1609 C C . LYS A 1 213 ? -18.271 -1.354 10.138 1.00 92.12 213 LYS A C 1
ATOM 1611 O O . LYS A 1 213 ? -17.542 -1.554 11.106 1.00 92.12 213 LYS A O 1
ATOM 1616 N N . PRO A 1 214 ? -18.561 -0.110 9.696 1.00 90.25 214 PRO A N 1
ATOM 1617 C CA . PRO A 1 214 ? -19.298 0.247 8.476 1.00 90.25 214 PRO A CA 1
ATOM 1618 C C . PRO A 1 214 ? -18.504 -0.128 7.219 1.00 90.25 214 PRO A C 1
ATOM 1620 O O . PRO A 1 214 ? -17.281 -0.121 7.238 1.00 90.25 214 PRO A O 1
ATOM 1623 N N . ARG A 1 215 ? -19.171 -0.498 6.124 1.00 90.25 215 ARG A N 1
ATOM 1624 C CA . ARG A 1 215 ? -18.480 -1.025 4.935 1.00 90.25 215 ARG A CA 1
ATOM 1625 C C . ARG A 1 215 ? -17.474 -0.006 4.377 1.00 90.25 215 ARG A C 1
ATOM 1627 O O . ARG A 1 215 ? -17.833 1.143 4.151 1.00 90.25 215 ARG A O 1
ATOM 1634 N N . VAL A 1 216 ? -16.250 -0.457 4.099 1.00 92.12 216 VAL A N 1
ATOM 1635 C CA . VAL A 1 216 ? -15.273 0.298 3.295 1.00 92.12 216 VAL A CA 1
ATOM 1636 C C . VAL A 1 216 ? -15.565 0.047 1.821 1.00 92.12 216 VAL A C 1
ATOM 1638 O O . VAL A 1 216 ? -15.891 -1.080 1.442 1.00 92.12 216 VAL A O 1
ATOM 1641 N N . ILE A 1 217 ? -15.463 1.083 0.998 1.00 90.81 217 ILE A N 1
ATOM 1642 C CA . ILE A 1 217 ? -15.587 0.987 -0.457 1.00 90.81 217 ILE A CA 1
ATOM 1643 C C . ILE A 1 217 ? -14.222 1.209 -1.103 1.00 90.81 217 ILE A C 1
ATOM 1645 O O . ILE A 1 217 ? -13.349 1.843 -0.518 1.00 90.81 217 ILE A O 1
ATOM 1649 N N . TYR A 1 218 ? -14.026 0.677 -2.307 1.00 89.62 218 TYR A N 1
ATOM 1650 C CA . TYR A 1 218 ? -12.821 0.990 -3.060 1.00 89.62 218 TYR A CA 1
ATOM 1651 C C . TYR A 1 218 ? -12.850 2.454 -3.477 1.00 89.62 218 TYR A C 1
ATOM 1653 O O . TYR A 1 218 ? -13.913 3.038 -3.707 1.00 89.62 218 TYR A O 1
ATOM 1661 N N . TYR A 1 219 ? -11.656 3.017 -3.631 1.00 90.06 219 TYR A N 1
ATOM 1662 C CA . TYR A 1 219 ? -11.483 4.284 -4.314 1.00 90.06 219 TYR A CA 1
ATOM 1663 C C . TYR A 1 219 ? -12.196 4.265 -5.691 1.00 90.06 219 TYR A C 1
ATOM 1665 O O . TYR A 1 219 ? -12.063 3.278 -6.422 1.00 90.06 219 TYR A O 1
ATOM 1673 N N . PRO A 1 220 ? -12.953 5.314 -6.073 1.00 90.06 220 PRO A N 1
ATOM 1674 C CA . PRO A 1 220 ? -13.678 5.340 -7.344 1.00 90.06 220 PRO A CA 1
ATOM 1675 C C . PRO A 1 220 ? -12.774 5.094 -8.558 1.00 90.06 220 PRO A C 1
ATOM 1677 O O . PRO A 1 220 ? -11.765 5.769 -8.741 1.00 90.06 220 PRO A O 1
ATOM 1680 N N . GLY A 1 221 ? -13.148 4.133 -9.404 1.00 88.50 221 GLY A N 1
ATOM 1681 C CA . GLY A 1 221 ? -12.357 3.746 -10.578 1.00 88.50 221 GLY A CA 1
ATOM 1682 C C . GLY A 1 221 ? -11.174 2.820 -10.278 1.00 88.50 221 GLY A C 1
ATOM 1683 O O . GLY A 1 221 ? -10.465 2.448 -11.207 1.00 88.50 221 GLY A O 1
ATOM 1684 N N . TYR A 1 222 ? -10.962 2.418 -9.019 1.00 92.56 222 TYR A N 1
ATOM 1685 C CA . TYR A 1 222 ? -10.010 1.358 -8.697 1.00 92.56 222 TYR A CA 1
ATOM 1686 C C . TYR A 1 222 ? -10.526 0.003 -9.186 1.00 92.56 222 TYR A C 1
ATOM 1688 O O . TYR A 1 222 ? -11.647 -0.406 -8.870 1.00 92.56 222 TYR A O 1
ATOM 1696 N N . VAL A 1 223 ? -9.677 -0.710 -9.913 1.00 93.25 223 VAL A N 1
ATOM 1697 C CA . VAL A 1 223 ? -9.908 -2.061 -10.410 1.00 93.25 223 VAL A CA 1
ATOM 1698 C C . VAL A 1 223 ? -9.088 -3.022 -9.547 1.00 93.25 223 VAL A C 1
ATOM 1700 O O . VAL A 1 223 ? -7.858 -3.012 -9.652 1.00 93.25 223 VAL A O 1
ATOM 1703 N N . PRO A 1 224 ? -9.714 -3.834 -8.669 1.00 88.94 224 PRO A N 1
ATOM 1704 C CA . PRO A 1 224 ? -8.992 -4.811 -7.856 1.00 88.94 224 PRO A CA 1
ATOM 1705 C C . PRO A 1 224 ? -8.328 -5.880 -8.737 1.00 88.94 224 PRO A C 1
ATOM 1707 O O . PRO A 1 224 ? -8.777 -6.109 -9.864 1.00 88.94 224 PRO A O 1
ATOM 1710 N N . PRO A 1 225 ? -7.269 -6.552 -8.247 1.00 84.75 225 PRO A N 1
ATOM 1711 C CA . PRO A 1 225 ? -6.662 -7.632 -9.006 1.00 84.75 225 PRO A CA 1
ATOM 1712 C C . PRO A 1 225 ? -7.686 -8.769 -9.180 1.00 84.75 225 PRO A C 1
ATOM 1714 O O . PRO A 1 225 ? -8.549 -8.950 -8.312 1.00 84.75 225 PRO A O 1
ATOM 1717 N N . PRO A 1 226 ? -7.609 -9.545 -10.274 1.00 78.12 226 PRO A N 1
ATOM 1718 C CA . PRO A 1 226 ? -8.518 -10.663 -10.492 1.00 78.12 226 PRO A CA 1
ATOM 1719 C C . PRO A 1 226 ? -8.439 -11.654 -9.324 1.00 78.12 226 PRO A C 1
ATOM 1721 O O . PRO A 1 226 ? -7.350 -11.982 -8.843 1.00 78.12 226 PRO A O 1
ATOM 1724 N N . SER A 1 227 ? -9.598 -12.124 -8.862 1.00 69.00 227 SER A N 1
ATOM 1725 C CA . SER A 1 227 ? -9.676 -13.216 -7.892 1.00 69.00 227 SER A CA 1
ATOM 1726 C C . SER A 1 227 ? -9.094 -14.481 -8.523 1.00 69.00 227 SER A C 1
ATOM 1728 O O . SER A 1 227 ? -9.488 -14.839 -9.632 1.00 69.00 227 SER A O 1
ATOM 1730 N N . LYS A 1 228 ? -8.140 -15.112 -7.832 1.00 57.84 228 LYS A N 1
ATOM 1731 C CA . LYS A 1 228 ? -7.628 -16.438 -8.195 1.00 57.84 228 LYS A CA 1
ATOM 1732 C C . LYS A 1 228 ? -8.670 -17.520 -7.958 1.00 57.84 228 LYS A C 1
ATOM 1734 O O . LYS A 1 228 ? -9.484 -17.336 -7.025 1.00 57.84 228 LYS A O 1
#

Secondary structure (DSSP, 8-state):
--------------------------------------GGGT-SS--HHHHHHHHTTTTTS-HHHHHHHHHHHT-HHHHHHHHHHHHHTTT--HHHHHHHHHTS-S-HHHHHHTT-HHHHHHHHT-HHHHHHHHHHHHH-HHHHHHHHHHHHHHHHHTT-S---SSEEEEEEE------TT-SSPPPSEEEEEEESSTT--------GGGG-SSPP-PPTT--PPPP-

pLDDT: mean 83.52, std 18.85, range [34.81, 98.31]